Protein AF-A0A0R2D510-F1 (afdb_monomer)

Radius of gyration: 20.94 Å; Cα contacts (8 Å, |Δi|>4): 322; chains: 1; bounding box: 57×42×61 Å

Sequence (254 aa):
MRHDFAKKYNVKDFQFSQNYNSFYDRLEKANKFYETVIETAVLPFSDRHVAELFSMPDGDGGQWANAAALIDKYGVVPRSIMPETYNSEKTDEISEILTLKLRKDGLALRNLTNNGISKAEVNKVKKEYLNQVYRMLVYVFGEPPVNFDFEYRDDKKKYHFDRNLTPKSFYEKYIPRQWEDYVCLTNAPDHELEQVYGLESQDYIFNGQKIKFVNTDIQVLKDAAIAQMKNGETVWFGNDVSKDENRQQGELAL

Nearest PDB structures (foldseek):
  4k7c-assembly1_A  TM=9.888E-01  e=3.009E-25  Lacticaseibacillus rhamnosus HN001
  1cb5-assembly1_A  TM=9.676E-01  e=1.846E-19  Homo sapiens
  7xf9-assembly1_A  TM=9.714E-01  e=3.575E-19  Homo sapiens
  7v5l-assembly1_A  TM=9.514E-01  e=7.729E-19  Homo sapiens
  7v5s-assembly1_A  TM=9.522E-01  e=9.634E-19  Homo sapiens

Organism: NCBI:txid1423725

pLDDT: mean 96.44, std 3.09, range [68.38, 98.88]

InterPro domains:
  IPR004134 Peptidase C1B, bleomycin hydrolase [PF03051] (1-251)
  IPR004134 Peptidase C1B, bleomycin hydrolase [PTHR10363] (1-251)
  IPR038765 Papain-like cysteine peptidase superfamily [SSF54001] (1-249)

Structure (mmCIF, N/CA/C/O backbone):
data_AF-A0A0R2D510-F1
#
_entry.id   AF-A0A0R2D510-F1
#
loop_
_atom_site.group_PDB
_atom_site.id
_atom_site.type_symbol
_atom_site.label_atom_id
_atom_site.label_alt_id
_atom_site.label_comp_id
_atom_site.label_asym_id
_atom_site.label_entity_id
_atom_site.label_seq_id
_atom_site.pdbx_PDB_ins_code
_atom_site.Cartn_x
_atom_site.Cartn_y
_atom_site.Cartn_z
_atom_site.occupancy
_atom_site.B_iso_or_equiv
_atom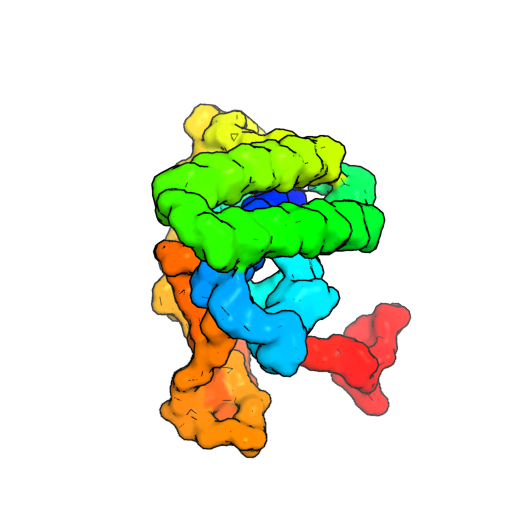_site.auth_seq_id
_atom_site.auth_comp_id
_atom_site.auth_asym_id
_atom_site.auth_atom_id
_atom_site.pdbx_PDB_model_num
ATOM 1 N N . MET A 1 1 ? -9.003 -3.244 13.388 1.00 93.56 1 MET A N 1
ATOM 2 C CA . MET A 1 1 ? -7.834 -2.504 13.926 1.00 93.56 1 MET A CA 1
ATOM 3 C C . MET A 1 1 ? -8.212 -1.316 14.810 1.00 93.56 1 MET A C 1
ATOM 5 O O . MET A 1 1 ? -8.156 -1.467 16.019 1.00 93.56 1 MET A O 1
ATOM 9 N N . ARG A 1 2 ? -8.584 -0.129 14.287 1.00 95.50 2 ARG A N 1
ATOM 10 C CA . ARG A 1 2 ? -8.758 1.071 15.155 1.00 95.50 2 ARG A CA 1
ATOM 11 C C . ARG A 1 2 ? -9.877 0.920 16.184 1.00 95.50 2 ARG A C 1
ATOM 13 O O . ARG A 1 2 ? -9.750 1.384 17.308 1.00 95.50 2 ARG A O 1
ATOM 20 N N . HIS A 1 3 ? -10.938 0.208 15.809 1.00 94.06 3 HIS A N 1
ATOM 21 C CA . HIS A 1 3 ? -12.026 -0.146 16.714 1.00 94.06 3 HIS A CA 1
ATOM 22 C C . HIS A 1 3 ? -11.556 -1.078 17.838 1.00 94.06 3 HIS A C 1
ATOM 24 O O . HIS A 1 3 ? -11.987 -0.914 18.974 1.00 94.06 3 HIS A O 1
ATOM 30 N N . ASP A 1 4 ? -10.634 -1.998 17.548 1.00 92.69 4 ASP A N 1
ATOM 31 C CA . ASP A 1 4 ? -10.060 -2.914 18.542 1.00 92.69 4 ASP A CA 1
ATOM 32 C C . ASP A 1 4 ? -9.195 -2.139 19.537 1.00 92.69 4 ASP A C 1
ATOM 34 O O . ASP A 1 4 ? -9.326 -2.332 20.744 1.00 92.69 4 ASP A O 1
ATOM 38 N N . PHE A 1 5 ? -8.379 -1.199 19.038 1.00 95.69 5 PHE A N 1
ATOM 39 C CA . PHE A 1 5 ? -7.618 -0.278 19.881 1.00 95.69 5 PHE A CA 1
ATOM 40 C C . PHE A 1 5 ? -8.553 0.512 20.802 1.00 95.69 5 PHE A C 1
ATOM 42 O O . PHE A 1 5 ? -8.385 0.501 22.021 1.00 95.69 5 PHE A O 1
ATOM 49 N N . ALA A 1 6 ? -9.570 1.156 20.222 1.00 95.00 6 ALA A N 1
ATOM 50 C CA . ALA A 1 6 ? -10.517 1.983 20.957 1.00 95.00 6 ALA A CA 1
ATOM 51 C C . ALA A 1 6 ? -11.238 1.189 22.056 1.00 95.00 6 ALA A C 1
ATOM 53 O O . ALA A 1 6 ? -11.308 1.651 23.193 1.00 95.00 6 ALA A O 1
ATOM 54 N N . LYS A 1 7 ? -11.706 -0.031 21.749 1.00 93.44 7 LYS A N 1
ATOM 55 C CA . LYS A 1 7 ? -12.354 -0.928 22.718 1.00 93.44 7 LYS A CA 1
ATOM 56 C C . LYS A 1 7 ? -11.390 -1.384 23.820 1.00 93.44 7 LYS A C 1
ATOM 58 O O . LYS A 1 7 ? -11.737 -1.320 24.994 1.00 93.44 7 LYS A O 1
ATOM 63 N N . LYS A 1 8 ? -10.187 -1.843 23.457 1.00 95.06 8 LYS A N 1
ATOM 64 C CA . LYS A 1 8 ? -9.217 -2.440 24.393 1.00 95.06 8 LYS A CA 1
ATOM 65 C C . LYS A 1 8 ? -8.596 -1.412 25.336 1.00 95.06 8 LYS A C 1
ATOM 67 O O . LYS A 1 8 ? -8.423 -1.698 26.518 1.00 95.06 8 LYS A O 1
ATOM 72 N N . TYR A 1 9 ? -8.265 -0.231 24.820 1.00 96.38 9 TYR A N 1
ATOM 73 C CA . TYR A 1 9 ? -7.573 0.820 25.570 1.00 96.38 9 TYR A CA 1
ATOM 74 C C . TYR A 1 9 ? -8.502 1.946 26.030 1.00 96.38 9 TYR A C 1
ATOM 76 O O . TYR A 1 9 ? -8.044 2.864 26.706 1.00 96.38 9 TYR A O 1
ATOM 84 N N . ASN A 1 10 ? -9.803 1.852 25.723 1.00 97.00 10 ASN A N 1
ATOM 85 C CA . ASN A 1 10 ? -10.821 2.829 26.103 1.00 97.00 10 ASN A CA 1
ATOM 86 C C . ASN A 1 10 ? -10.439 4.240 25.623 1.00 97.00 10 ASN A C 1
ATOM 88 O O . ASN A 1 10 ? -10.349 5.174 26.415 1.00 97.00 10 ASN A O 1
ATOM 92 N N . VAL A 1 11 ? -10.124 4.347 24.329 1.00 96.69 11 VAL A N 1
ATOM 93 C CA . VAL A 1 11 ? -9.728 5.595 23.663 1.00 96.69 11 VAL A CA 1
ATOM 94 C C . VAL A 1 11 ? -10.665 5.827 22.492 1.00 96.69 11 VAL A C 1
ATOM 96 O O . VAL A 1 11 ? -10.500 5.224 21.425 1.00 96.69 11 VAL A O 1
ATOM 99 N N . LYS A 1 12 ? -11.657 6.696 22.678 1.00 93.25 12 LYS A N 1
ATOM 100 C CA . LYS A 1 12 ? -12.543 7.080 21.580 1.00 93.25 12 LYS A CA 1
ATOM 101 C C . LYS A 1 12 ? -11.765 7.767 20.457 1.00 93.25 12 LYS A C 1
ATOM 103 O O . LYS A 1 12 ? -10.756 8.429 20.687 1.00 93.25 12 LYS A O 1
ATOM 108 N N . ASP A 1 13 ? -12.253 7.594 19.233 1.00 92.56 13 ASP A N 1
ATOM 109 C CA . ASP A 1 13 ? -11.771 8.292 18.035 1.00 92.56 13 ASP A CA 1
ATOM 110 C C . ASP A 1 13 ? -10.276 8.112 17.707 1.00 92.56 13 ASP A C 1
ATOM 112 O O . ASP A 1 13 ? -9.718 8.865 16.911 1.00 92.56 13 ASP A O 1
ATOM 116 N N . PHE A 1 14 ? -9.626 7.075 18.253 1.00 97.12 14 PHE A N 1
ATOM 117 C CA . PHE A 1 14 ? -8.255 6.730 17.883 1.00 97.12 14 PHE A CA 1
ATOM 118 C C . PHE A 1 14 ? -8.134 6.442 16.375 1.00 97.12 14 PHE A C 1
ATOM 120 O O . PHE A 1 14 ? -8.970 5.751 15.776 1.00 97.12 14 PHE A O 1
ATOM 127 N N . GLN A 1 15 ? -7.043 6.923 15.774 1.00 97.94 15 GLN A N 1
ATOM 128 C CA . GLN A 1 15 ? -6.697 6.675 14.378 1.00 97.94 15 GLN A CA 1
ATOM 129 C C . GLN A 1 15 ? -5.240 6.230 14.234 1.00 97.94 15 GLN A C 1
ATOM 131 O O . GLN A 1 15 ? -4.334 6.799 14.846 1.00 97.94 15 GLN A O 1
ATOM 136 N N . PHE A 1 16 ? -5.023 5.246 13.362 1.00 98.25 16 PHE A N 1
ATOM 137 C CA . PHE A 1 16 ? -3.704 4.975 12.792 1.00 98.25 16 PHE A CA 1
ATOM 138 C C . PHE A 1 16 ? -3.407 5.986 11.684 1.00 98.25 16 PHE A C 1
ATOM 140 O O . PHE A 1 16 ? -4.335 6.549 11.105 1.00 98.25 16 PHE A O 1
ATOM 147 N N . SER A 1 17 ? -2.129 6.205 11.398 1.00 98.69 17 SER A N 1
ATOM 148 C CA . SER A 1 17 ? -1.696 7.011 10.260 1.00 98.69 17 SER A CA 1
ATOM 149 C C . SER A 1 17 ? -1.962 6.260 8.957 1.00 98.69 17 SER A C 1
ATOM 151 O O . SER A 1 17 ? -1.363 5.212 8.711 1.00 98.69 17 SER A O 1
ATOM 153 N N . GLN A 1 18 ? -2.863 6.787 8.128 1.00 98.31 18 GLN A N 1
ATOM 154 C CA . GLN A 1 18 ? -3.048 6.308 6.759 1.00 98.31 18 GLN A CA 1
ATOM 155 C C . GLN A 1 18 ? -1.856 6.735 5.898 1.00 98.31 18 GLN A C 1
ATOM 157 O O . GLN A 1 18 ? -1.298 5.900 5.192 1.00 98.31 18 GLN A O 1
ATOM 162 N N . ASN A 1 19 ? -1.400 7.982 6.066 1.00 98.62 19 ASN A N 1
ATOM 163 C CA . ASN A 1 19 ? -0.196 8.528 5.443 1.00 98.62 19 ASN A CA 1
ATOM 164 C C . ASN A 1 19 ? 1.045 7.607 5.565 1.00 98.62 19 ASN A C 1
ATOM 166 O O . ASN A 1 19 ? 1.738 7.367 4.578 1.00 98.62 19 ASN A O 1
ATOM 170 N N . TYR A 1 20 ? 1.289 7.013 6.741 1.00 98.75 20 TYR A N 1
ATOM 171 C CA . TYR A 1 20 ? 2.391 6.062 6.954 1.00 98.75 20 TYR A CA 1
ATOM 172 C C . TYR A 1 20 ? 2.328 4.859 6.005 1.00 98.75 20 TYR A C 1
ATOM 174 O O . TYR A 1 20 ? 3.326 4.508 5.375 1.00 98.75 20 TYR A O 1
ATOM 182 N N . ASN A 1 21 ? 1.151 4.245 5.867 1.00 97.50 21 ASN A N 1
ATOM 183 C CA . ASN A 1 21 ? 0.978 3.112 4.962 1.00 97.50 21 ASN A CA 1
ATOM 184 C C . ASN A 1 21 ? 1.028 3.562 3.498 1.00 97.50 21 ASN A C 1
ATOM 186 O O . ASN A 1 21 ? 1.671 2.885 2.701 1.00 97.50 21 ASN A O 1
ATOM 190 N N . SER A 1 22 ? 0.434 4.711 3.156 1.00 98.00 22 SER A N 1
ATOM 191 C CA . SER A 1 22 ? 0.489 5.281 1.803 1.00 98.00 22 SER A CA 1
ATOM 192 C C . SER A 1 22 ? 1.926 5.543 1.340 1.00 98.00 22 SER A C 1
ATOM 194 O O . SER A 1 22 ? 2.253 5.285 0.183 1.00 98.00 22 SER A O 1
ATOM 196 N N . PHE A 1 23 ? 2.819 5.982 2.236 1.00 98.69 23 PHE A N 1
ATOM 19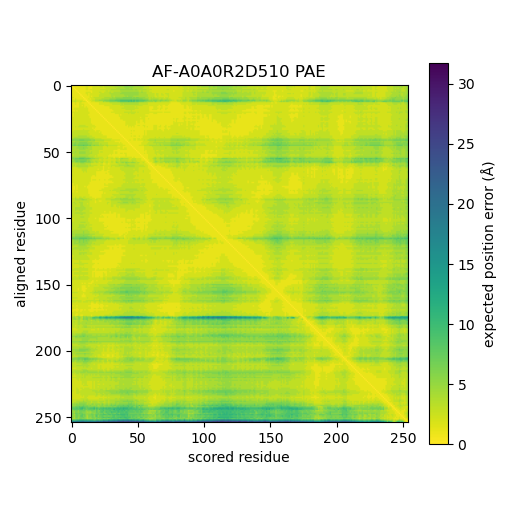7 C CA . PHE A 1 23 ? 4.241 6.144 1.923 1.00 98.69 23 PHE A CA 1
ATOM 198 C C . PHE A 1 23 ? 4.870 4.829 1.441 1.00 98.69 23 PHE A C 1
ATOM 200 O O . PHE A 1 23 ? 5.477 4.774 0.367 1.00 98.69 23 PHE A O 1
ATOM 207 N N . TYR A 1 24 ? 4.752 3.763 2.239 1.00 98.50 24 TYR A N 1
ATOM 208 C CA . TYR A 1 24 ? 5.395 2.485 1.922 1.00 98.50 24 TYR A CA 1
ATOM 209 C C . TYR A 1 24 ? 4.722 1.770 0.761 1.00 98.50 24 TYR A C 1
ATOM 211 O O . TYR A 1 24 ? 5.406 1.136 -0.038 1.00 98.50 24 TYR A O 1
ATOM 219 N N . ASP A 1 25 ? 3.409 1.922 0.635 1.00 98.38 25 ASP A N 1
ATOM 220 C CA . ASP A 1 25 ? 2.635 1.438 -0.495 1.00 98.38 25 ASP A CA 1
ATOM 221 C C . ASP A 1 25 ? 3.190 1.963 -1.829 1.00 98.38 25 ASP A C 1
ATOM 223 O O . ASP A 1 25 ? 3.570 1.182 -2.705 1.00 98.38 25 ASP A O 1
ATOM 227 N N . ARG A 1 26 ? 3.347 3.287 -1.943 1.00 97.88 26 ARG A N 1
ATOM 228 C CA . ARG A 1 26 ? 3.876 3.946 -3.146 1.00 97.88 26 ARG A CA 1
ATOM 229 C C . ARG A 1 26 ? 5.333 3.566 -3.418 1.00 97.88 26 ARG A C 1
ATOM 231 O O . ARG A 1 26 ? 5.723 3.375 -4.571 1.00 97.88 26 ARG A O 1
ATOM 238 N N . LEU A 1 27 ? 6.144 3.400 -2.370 1.00 98.50 27 LEU A N 1
ATOM 239 C CA . LEU A 1 27 ? 7.537 2.962 -2.506 1.00 98.50 27 LEU A CA 1
ATOM 240 C C . LEU A 1 27 ? 7.650 1.515 -3.019 1.00 98.50 27 LEU A C 1
ATOM 242 O O . LEU A 1 27 ? 8.475 1.230 -3.889 1.00 98.50 27 LEU A O 1
ATOM 246 N N . GLU A 1 28 ? 6.829 0.604 -2.497 1.00 98.44 28 GLU A N 1
ATOM 247 C CA . GLU A 1 28 ? 6.819 -0.804 -2.908 1.00 98.44 28 GLU A CA 1
ATOM 248 C C . GLU A 1 28 ? 6.285 -0.972 -4.330 1.00 98.44 28 GLU A C 1
ATOM 250 O O . GLU A 1 28 ? 6.871 -1.718 -5.117 1.00 98.44 28 GLU A O 1
ATOM 255 N N . LYS A 1 29 ? 5.242 -0.221 -4.706 1.00 98.25 29 LYS A N 1
ATOM 256 C CA . LYS A 1 29 ? 4.742 -0.163 -6.087 1.00 98.25 29 LYS A CA 1
ATOM 257 C C . LYS A 1 29 ? 5.813 0.315 -7.061 1.00 98.25 29 LYS A C 1
ATOM 259 O O . LYS A 1 29 ? 6.035 -0.337 -8.079 1.00 98.25 29 LYS A O 1
ATOM 264 N N . ALA A 1 30 ? 6.549 1.377 -6.724 1.00 98.56 30 ALA A N 1
ATOM 265 C CA . ALA A 1 30 ? 7.669 1.849 -7.538 1.00 98.56 30 ALA A CA 1
ATOM 266 C C . ALA A 1 30 ? 8.753 0.771 -7.723 1.00 98.56 30 ALA A C 1
ATOM 268 O O . ALA A 1 30 ? 9.257 0.568 -8.829 1.00 98.56 30 ALA A O 1
ATOM 269 N N . ASN A 1 31 ? 9.092 0.041 -6.655 1.00 98.38 31 ASN A N 1
ATOM 270 C CA . ASN A 1 31 ? 10.035 -1.072 -6.736 1.00 98.38 31 ASN A CA 1
ATOM 271 C C . ASN A 1 31 ? 9.504 -2.214 -7.612 1.00 98.38 31 ASN A C 1
ATOM 273 O O . ASN A 1 31 ? 10.215 -2.667 -8.508 1.00 98.38 31 ASN A O 1
ATOM 277 N N . LYS A 1 32 ? 8.250 -2.637 -7.417 1.00 97.69 32 LYS A N 1
ATOM 278 C CA . LYS A 1 32 ? 7.603 -3.656 -8.255 1.00 97.69 32 LYS A CA 1
ATOM 279 C C . LYS A 1 32 ? 7.574 -3.239 -9.722 1.00 97.69 32 LYS A C 1
ATOM 281 O O . LYS A 1 32 ? 7.880 -4.069 -10.578 1.00 97.69 32 LYS A O 1
ATOM 286 N N . PHE A 1 33 ? 7.267 -1.978 -10.016 1.00 98.56 33 PHE A N 1
ATOM 287 C CA . PHE A 1 33 ? 7.309 -1.443 -11.372 1.00 98.56 33 PHE A CA 1
ATOM 288 C C . PHE A 1 33 ? 8.707 -1.618 -11.979 1.00 98.56 33 PHE A C 1
ATOM 290 O O . PHE A 1 33 ? 8.831 -2.231 -13.036 1.00 98.56 33 PHE A O 1
ATOM 297 N N . TYR A 1 34 ? 9.773 -1.180 -11.300 1.00 98.75 34 TYR A N 1
ATOM 298 C CA . TYR A 1 34 ? 11.135 -1.324 -11.830 1.00 98.75 34 TYR A CA 1
ATOM 299 C C . TYR A 1 34 ? 11.576 -2.773 -12.024 1.00 98.75 34 TYR A C 1
ATOM 301 O O . TYR A 1 34 ? 12.195 -3.073 -13.044 1.00 98.75 34 TYR A O 1
ATOM 309 N N . GLU A 1 35 ? 11.268 -3.668 -11.083 1.00 98.19 35 GLU A N 1
ATOM 310 C CA . GLU A 1 35 ? 11.572 -5.097 -11.237 1.00 98.19 35 GLU A CA 1
ATOM 311 C C . GLU A 1 35 ? 10.859 -5.670 -12.467 1.00 98.19 35 GLU A C 1
ATOM 313 O O . GLU A 1 35 ? 11.506 -6.249 -13.337 1.00 98.19 35 GLU A O 1
ATOM 318 N N . THR A 1 36 ? 9.558 -5.400 -12.607 1.00 97.94 36 THR A N 1
ATOM 319 C CA . THR A 1 36 ? 8.750 -5.892 -13.736 1.00 97.94 36 THR A CA 1
ATOM 320 C C . THR A 1 36 ? 9.245 -5.309 -15.065 1.00 97.94 36 THR A C 1
ATOM 322 O O . THR A 1 36 ? 9.303 -6.001 -16.080 1.00 97.94 36 THR A O 1
ATOM 325 N N . VAL A 1 37 ? 9.676 -4.044 -15.079 1.00 98.44 37 VAL A N 1
ATOM 326 C CA . VAL A 1 37 ? 10.277 -3.403 -16.256 1.00 98.44 37 VAL A CA 1
ATOM 327 C C . VAL A 1 37 ? 11.567 -4.105 -16.693 1.00 98.44 37 VAL A C 1
ATOM 329 O O . VAL A 1 37 ? 11.784 -4.281 -17.894 1.00 98.44 37 VAL A O 1
ATOM 332 N N . ILE A 1 38 ? 12.427 -4.480 -15.743 1.00 98.56 38 ILE A N 1
ATOM 333 C CA . ILE A 1 38 ? 13.684 -5.190 -16.019 1.00 98.56 38 ILE A CA 1
ATOM 334 C C . ILE A 1 38 ? 13.388 -6.610 -16.517 1.00 98.56 38 ILE A C 1
ATOM 336 O O . ILE A 1 38 ? 13.968 -7.040 -17.512 1.00 98.56 38 ILE A O 1
ATOM 340 N N . GLU A 1 39 ? 12.462 -7.319 -15.868 1.00 97.56 39 GLU A N 1
ATOM 341 C CA . GLU A 1 39 ? 12.039 -8.677 -16.242 1.00 97.56 39 GLU A CA 1
ATOM 342 C C . GLU A 1 39 ? 11.457 -8.735 -17.661 1.00 97.56 39 GLU A C 1
ATOM 344 O O . GLU A 1 39 ? 11.717 -9.672 -18.414 1.00 97.56 39 GLU A O 1
ATOM 349 N N . THR A 1 40 ? 10.721 -7.697 -18.056 1.00 98.06 40 THR A N 1
ATOM 350 C CA . THR A 1 40 ? 10.029 -7.615 -19.351 1.00 98.06 40 THR A CA 1
ATOM 351 C C . THR A 1 40 ? 10.792 -6.797 -20.396 1.00 98.06 40 THR A C 1
ATOM 353 O O . THR A 1 40 ? 10.243 -6.473 -21.453 1.00 98.06 40 THR A O 1
ATOM 356 N N . ALA A 1 41 ? 12.057 -6.439 -20.142 1.00 97.88 41 ALA A N 1
ATOM 357 C CA . ALA A 1 41 ? 12.834 -5.542 -21.005 1.00 97.88 41 ALA A CA 1
ATOM 358 C C . ALA A 1 41 ? 12.938 -6.022 -22.464 1.00 97.88 41 ALA A C 1
ATOM 360 O O . ALA A 1 41 ? 12.928 -5.199 -23.384 1.00 97.88 41 ALA A O 1
ATOM 361 N N . VAL A 1 42 ? 12.971 -7.344 -22.659 1.00 96.38 42 VAL A N 1
ATOM 362 C CA . VAL A 1 42 ? 13.074 -8.009 -23.968 1.00 96.38 42 VAL A CA 1
ATOM 363 C C . VAL A 1 42 ? 11.772 -7.996 -24.777 1.00 96.38 42 VAL A C 1
ATOM 365 O O . VAL A 1 42 ? 11.806 -8.196 -25.989 1.00 96.38 42 VAL A O 1
ATOM 368 N N . LEU A 1 43 ? 10.623 -7.768 -24.133 1.00 98.25 43 LEU A N 1
ATOM 369 C CA . LEU A 1 43 ? 9.322 -7.698 -24.802 1.00 98.25 43 LEU A CA 1
ATOM 370 C C . LEU A 1 43 ? 9.127 -6.316 -25.444 1.00 98.25 43 LEU A C 1
ATOM 372 O O . LEU A 1 43 ? 9.602 -5.328 -24.887 1.00 98.25 43 LEU A O 1
ATOM 376 N N . PRO A 1 44 ? 8.432 -6.182 -26.586 1.00 97.44 44 PRO A N 1
ATOM 377 C CA . PRO A 1 44 ? 8.137 -4.874 -27.177 1.00 97.44 44 PRO A CA 1
ATOM 378 C C . PRO A 1 44 ? 7.135 -4.075 -26.324 1.00 97.44 44 PRO A C 1
ATOM 380 O O . PRO A 1 44 ? 6.348 -4.647 -25.584 1.00 97.44 44 PRO A O 1
ATOM 383 N N . PHE A 1 45 ? 7.086 -2.746 -26.479 1.00 96.75 45 PHE A N 1
ATOM 384 C CA . PHE A 1 45 ? 6.069 -1.912 -25.804 1.00 96.75 45 PHE A CA 1
ATOM 385 C C . PHE A 1 45 ? 4.628 -2.209 -26.242 1.00 96.75 45 PHE A C 1
ATOM 387 O O . PHE A 1 45 ? 3.697 -1.879 -25.519 1.00 96.75 45 PHE A O 1
ATOM 394 N N . SER A 1 46 ? 4.440 -2.815 -27.418 1.00 97.06 46 SER A N 1
ATOM 395 C CA . SER A 1 46 ? 3.134 -3.280 -27.896 1.00 97.06 46 SER A CA 1
ATOM 396 C C . SER A 1 46 ? 2.676 -4.577 -27.227 1.00 97.06 46 SER A C 1
ATOM 398 O O . SER A 1 46 ? 1.546 -5.005 -27.456 1.00 97.06 46 SER A O 1
ATOM 400 N N . ASP A 1 47 ? 3.545 -5.236 -26.455 1.00 98.31 47 ASP A N 1
ATOM 401 C CA . ASP A 1 47 ? 3.133 -6.343 -25.604 1.00 98.31 47 ASP A CA 1
ATOM 402 C C . ASP A 1 47 ? 2.110 -5.842 -24.580 1.00 98.31 47 ASP A C 1
ATOM 404 O O . ASP A 1 47 ? 2.295 -4.793 -23.964 1.00 98.31 47 ASP A O 1
ATOM 408 N N . ARG A 1 48 ? 1.017 -6.588 -24.399 1.00 96.81 48 ARG A N 1
ATOM 409 C CA . ARG A 1 48 ? -0.106 -6.153 -23.561 1.00 96.81 48 ARG A CA 1
ATOM 410 C C . ARG A 1 48 ? 0.308 -5.935 -22.106 1.00 96.81 48 ARG A C 1
ATOM 412 O O . ARG A 1 48 ? -0.181 -4.998 -21.482 1.00 96.81 48 ARG A O 1
ATOM 419 N N . HIS A 1 49 ? 1.186 -6.780 -21.570 1.00 95.25 49 HIS A N 1
ATOM 420 C CA . HIS A 1 49 ? 1.634 -6.662 -20.188 1.00 95.25 49 HIS A CA 1
ATOM 421 C C . HIS A 1 49 ? 2.545 -5.442 -20.010 1.00 95.25 49 HIS A C 1
ATOM 423 O O . HIS A 1 49 ? 2.364 -4.679 -19.064 1.00 95.25 49 HIS A O 1
ATOM 429 N N . VAL A 1 50 ? 3.459 -5.201 -20.957 1.00 97.56 50 VAL A N 1
ATOM 430 C CA . VAL A 1 50 ? 4.309 -3.998 -20.948 1.00 97.56 50 VAL A CA 1
ATOM 431 C C . VAL A 1 50 ? 3.475 -2.726 -21.123 1.00 97.56 50 VAL A C 1
ATOM 433 O O . VAL A 1 50 ? 3.693 -1.750 -20.408 1.00 97.56 50 VAL A O 1
ATOM 436 N N . ALA A 1 51 ? 2.510 -2.727 -22.044 1.00 97.31 51 ALA A N 1
ATOM 437 C CA . ALA A 1 51 ? 1.623 -1.591 -22.269 1.00 97.31 51 ALA A CA 1
ATOM 438 C C . ALA A 1 51 ? 0.836 -1.230 -21.000 1.00 97.31 51 ALA A C 1
ATOM 440 O O . ALA A 1 51 ? 0.787 -0.058 -20.632 1.00 97.31 51 ALA A O 1
ATOM 441 N N . GLU A 1 52 ? 0.290 -2.232 -20.305 1.00 95.25 52 GLU A N 1
ATOM 442 C CA . GLU A 1 52 ? -0.445 -2.027 -19.055 1.00 95.25 52 GLU A CA 1
ATOM 443 C C . GLU A 1 52 ? 0.463 -1.561 -17.912 1.00 95.25 52 GLU A C 1
ATOM 445 O O . GLU A 1 52 ? 0.145 -0.609 -17.206 1.00 95.25 52 GLU A O 1
ATOM 450 N N . LEU A 1 53 ? 1.652 -2.151 -17.775 1.00 96.25 53 LEU A N 1
ATOM 451 C CA . LEU A 1 53 ? 2.632 -1.732 -16.774 1.00 96.25 53 LEU A CA 1
ATOM 452 C C . LEU A 1 53 ? 2.971 -0.234 -16.887 1.00 96.25 53 LEU A C 1
ATOM 454 O O . LEU A 1 53 ? 3.109 0.455 -15.879 1.00 96.25 53 LEU A O 1
ATOM 458 N N . PHE A 1 54 ? 3.102 0.282 -18.114 1.00 97.56 54 PHE A N 1
ATOM 459 C CA . PHE A 1 54 ? 3.387 1.697 -18.363 1.00 97.56 54 PHE A CA 1
ATOM 460 C C . PHE A 1 54 ? 2.130 2.584 -18.394 1.00 97.56 54 PHE A C 1
ATOM 462 O O . PHE A 1 54 ? 2.275 3.812 -18.315 1.00 97.56 54 PHE A O 1
ATOM 469 N N . SER A 1 55 ? 0.918 2.023 -18.493 1.00 95.62 55 SER A N 1
ATOM 470 C CA . SER A 1 55 ? -0.337 2.790 -18.510 1.00 95.62 55 SER A CA 1
ATOM 471 C C . SER A 1 55 ? -0.628 3.398 -17.136 1.00 95.62 55 SER A C 1
ATOM 473 O O . SER A 1 55 ? -0.941 4.588 -17.058 1.00 95.62 55 SER A O 1
ATOM 475 N N . MET A 1 56 ? -0.394 2.638 -16.064 1.00 89.94 56 MET A N 1
ATOM 476 C CA . MET A 1 56 ? -0.648 3.048 -14.681 1.00 89.94 56 MET A CA 1
ATOM 477 C C . MET A 1 56 ? 0.453 2.520 -13.738 1.00 89.94 56 MET A C 1
ATOM 479 O O . MET A 1 56 ? 0.230 1.580 -12.978 1.00 89.94 56 MET A O 1
ATOM 483 N N . PRO A 1 57 ? 1.668 3.101 -13.781 1.00 92.69 57 PRO A N 1
ATOM 484 C CA . PRO A 1 57 ? 2.796 2.638 -12.966 1.00 92.69 57 PRO A CA 1
ATOM 485 C C . PRO A 1 57 ? 2.641 2.967 -11.470 1.00 92.69 57 PRO A C 1
ATOM 487 O O . PRO A 1 57 ? 3.413 2.477 -10.648 1.00 92.69 57 PRO A O 1
ATOM 490 N N . ASP A 1 58 ? 1.675 3.821 -11.127 1.00 93.00 58 ASP A N 1
ATOM 491 C CA . ASP A 1 58 ? 1.423 4.341 -9.791 1.00 93.00 58 ASP A CA 1
ATOM 492 C C . ASP A 1 58 ? -0.087 4.578 -9.574 1.00 93.00 58 ASP A C 1
ATOM 494 O O . ASP A 1 58 ? -0.826 4.805 -10.533 1.00 93.00 58 ASP A O 1
ATOM 498 N N . GLY A 1 59 ? -0.544 4.520 -8.319 1.00 92.19 59 GLY A N 1
ATOM 499 C CA . GLY A 1 59 ? -1.936 4.766 -7.922 1.00 92.19 59 GLY A CA 1
ATOM 500 C C . GLY A 1 59 ? -2.183 4.522 -6.428 1.00 92.19 59 GLY A C 1
ATOM 501 O O . GLY A 1 59 ? -1.430 3.785 -5.793 1.00 92.19 59 GLY A O 1
ATOM 502 N N . ASP A 1 60 ? -3.244 5.112 -5.862 1.00 94.81 60 ASP A N 1
ATOM 503 C CA . ASP A 1 60 ? -3.600 4.989 -4.430 1.00 94.81 60 ASP A CA 1
ATOM 504 C C . ASP A 1 60 ? -4.204 3.635 -4.050 1.00 94.81 60 ASP A C 1
ATOM 506 O O . ASP A 1 60 ? -4.052 3.168 -2.924 1.00 94.81 60 ASP A O 1
ATOM 510 N N . GLY A 1 61 ? -4.927 3.011 -4.981 1.00 94.75 61 GLY A N 1
ATOM 511 C CA . GLY A 1 61 ? -5.724 1.821 -4.699 1.00 94.75 61 GLY A CA 1
ATOM 512 C C . GLY A 1 61 ? -4.888 0.596 -4.321 1.00 94.75 61 GLY A C 1
ATOM 513 O O . GLY A 1 61 ? -3.719 0.472 -4.684 1.00 94.75 61 GLY A O 1
ATOM 514 N N . GLY A 1 62 ? -5.514 -0.350 -3.632 1.00 95.56 62 GLY A N 1
ATOM 515 C CA . GLY A 1 62 ? -4.909 -1.626 -3.264 1.00 95.56 62 GLY A CA 1
ATOM 516 C C . GLY A 1 62 ? -5.961 -2.611 -2.767 1.00 95.56 62 GLY A C 1
ATOM 517 O O . GLY A 1 62 ? -7.147 -2.286 -2.694 1.00 95.56 62 GLY A O 1
ATOM 518 N N . GLN A 1 63 ? -5.520 -3.817 -2.423 1.00 96.94 63 GLN A N 1
ATOM 519 C CA . GLN A 1 63 ? -6.357 -4.894 -1.897 1.00 96.94 63 GLN A CA 1
ATOM 520 C C . GLN A 1 63 ? -6.087 -5.145 -0.412 1.00 96.94 63 GLN A C 1
ATOM 522 O O . GLN A 1 63 ? -5.070 -4.724 0.145 1.00 96.94 63 GLN A O 1
ATOM 527 N N . TRP A 1 64 ? -6.971 -5.913 0.229 1.00 97.12 64 TRP A N 1
ATOM 528 C CA . TRP A 1 64 ? -6.825 -6.283 1.638 1.00 97.12 64 TRP A CA 1
ATOM 529 C C . TRP A 1 64 ? -5.472 -6.940 1.958 1.00 97.12 64 TRP A C 1
ATOM 531 O O . TRP A 1 64 ? -4.800 -6.545 2.911 1.00 97.12 64 TRP A O 1
ATOM 541 N N . ALA A 1 65 ? -5.028 -7.881 1.118 1.00 96.62 65 ALA A N 1
ATOM 542 C CA . ALA A 1 65 ? -3.741 -8.555 1.292 1.00 96.62 65 ALA A CA 1
ATOM 543 C C . ALA A 1 65 ? -2.546 -7.591 1.189 1.00 96.62 65 ALA A C 1
ATOM 545 O O . ALA A 1 65 ? -1.546 -7.793 1.875 1.00 96.62 65 ALA A O 1
ATOM 546 N N . ASN A 1 66 ? -2.651 -6.516 0.396 1.00 97.19 66 ASN A N 1
ATOM 547 C CA . ASN A 1 66 ? -1.593 -5.513 0.327 1.00 97.19 66 ASN A CA 1
ATOM 548 C C . ASN A 1 66 ? -1.465 -4.745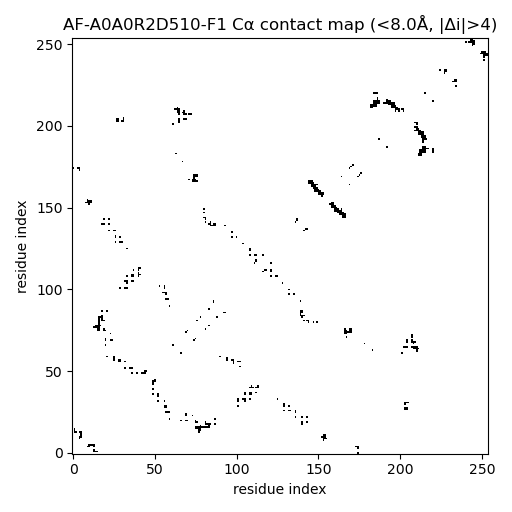 1.645 1.00 97.19 66 ASN A C 1
ATOM 550 O O . ASN A 1 66 ? -0.356 -4.567 2.142 1.00 97.19 66 ASN A O 1
ATOM 554 N N . ALA A 1 67 ? -2.592 -4.340 2.240 1.00 96.56 67 ALA A N 1
ATOM 555 C CA . ALA A 1 67 ? -2.594 -3.678 3.541 1.00 96.56 67 ALA A CA 1
ATOM 556 C C . ALA A 1 67 ? -2.014 -4.590 4.634 1.00 96.56 67 ALA A C 1
ATOM 558 O O . ALA A 1 67 ? -1.156 -4.152 5.398 1.00 96.56 67 ALA A O 1
ATOM 559 N N . ALA A 1 68 ? -2.422 -5.862 4.671 1.00 96.31 68 ALA A N 1
ATOM 560 C CA . ALA A 1 68 ? -1.869 -6.852 5.595 1.00 96.31 68 ALA A CA 1
ATOM 561 C C . ALA A 1 68 ? -0.347 -7.015 5.424 1.00 96.31 68 ALA A C 1
ATOM 563 O O . ALA A 1 68 ? 0.401 -6.914 6.395 1.00 96.31 68 ALA A O 1
ATOM 564 N N . ALA A 1 69 ? 0.124 -7.167 4.182 1.00 96.75 69 ALA A N 1
ATOM 565 C CA . ALA A 1 69 ? 1.544 -7.298 3.863 1.00 96.75 69 ALA A CA 1
ATOM 566 C C . ALA A 1 69 ? 2.370 -6.054 4.239 1.00 96.75 69 ALA A C 1
ATOM 568 O O . ALA A 1 69 ? 3.493 -6.185 4.728 1.00 96.75 69 ALA A O 1
ATOM 569 N N . LEU A 1 70 ? 1.830 -4.847 4.036 1.00 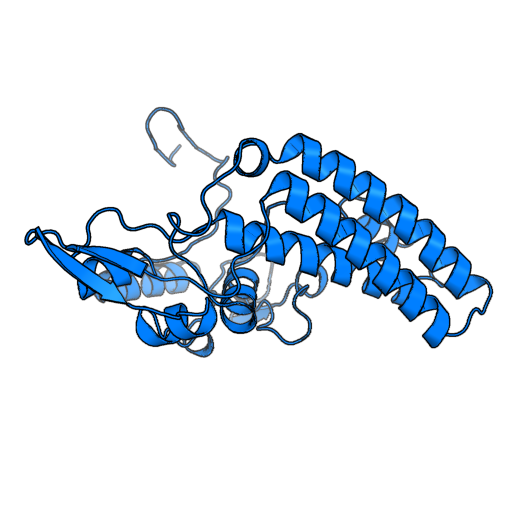97.44 70 LEU A N 1
ATOM 570 C CA . LEU A 1 70 ? 2.478 -3.604 4.459 1.00 97.44 70 LEU A CA 1
ATOM 571 C C . LEU A 1 70 ? 2.588 -3.525 5.982 1.00 97.44 70 LEU A C 1
ATOM 573 O O . LEU A 1 70 ? 3.653 -3.188 6.494 1.00 97.44 70 LEU A O 1
ATOM 577 N N . ILE A 1 71 ? 1.522 -3.870 6.705 1.00 96.62 71 ILE A N 1
ATOM 578 C CA . ILE A 1 71 ? 1.517 -3.832 8.170 1.00 96.62 71 ILE A CA 1
ATOM 579 C C . ILE A 1 71 ? 2.481 -4.869 8.749 1.00 96.62 71 ILE A C 1
ATOM 581 O O . ILE A 1 71 ? 3.212 -4.559 9.683 1.00 96.62 71 ILE A O 1
ATOM 585 N N . ASP A 1 72 ? 2.544 -6.073 8.189 1.00 95.31 72 ASP A N 1
ATOM 586 C CA . ASP A 1 72 ? 3.516 -7.081 8.624 1.00 95.31 72 ASP A CA 1
ATOM 587 C C . ASP A 1 72 ? 4.970 -6.623 8.371 1.00 95.31 72 ASP A C 1
ATOM 589 O O . ASP A 1 72 ? 5.863 -6.696 9.232 1.00 95.31 72 ASP A O 1
ATOM 593 N N . LYS A 1 73 ? 5.217 -6.039 7.191 1.00 97.00 73 LYS A N 1
ATOM 594 C CA . LYS A 1 73 ? 6.557 -5.593 6.803 1.00 97.00 73 LYS A CA 1
ATOM 595 C C . LYS A 1 73 ? 7.021 -4.339 7.542 1.00 97.00 73 LYS A C 1
ATOM 597 O O . LYS A 1 73 ? 8.197 -4.285 7.912 1.00 97.00 73 LYS A O 1
ATOM 602 N N . TYR A 1 74 ? 6.146 -3.364 7.764 1.00 97.81 74 TYR A N 1
ATOM 603 C CA . TYR A 1 74 ? 6.503 -2.029 8.257 1.00 97.81 74 TYR A CA 1
ATOM 604 C C . TYR A 1 74 ? 5.897 -1.684 9.619 1.00 97.81 74 TYR A C 1
ATOM 606 O O . TYR A 1 74 ? 6.424 -0.817 10.301 1.00 97.81 74 TYR A O 1
ATOM 614 N N . GLY A 1 75 ? 4.868 -2.392 10.077 1.00 97.50 75 GLY A N 1
ATOM 615 C CA . GLY A 1 75 ? 4.103 -2.037 11.270 1.00 97.50 75 GLY A CA 1
ATOM 616 C C . GLY A 1 75 ? 3.081 -0.936 10.991 1.00 97.50 75 GLY A C 1
ATOM 617 O O . GLY A 1 75 ? 2.683 -0.701 9.853 1.00 97.50 75 GLY A O 1
ATOM 618 N N . VAL A 1 76 ? 2.640 -0.256 12.048 1.00 98.25 76 VAL A N 1
ATOM 619 C CA . VAL A 1 76 ? 1.749 0.912 11.961 1.00 98.25 76 VAL A CA 1
ATOM 620 C C . VAL A 1 76 ? 2.150 1.945 13.000 1.00 98.25 76 VAL A C 1
ATOM 622 O O . VAL A 1 76 ? 2.815 1.626 13.983 1.00 98.25 76 VAL A O 1
ATOM 625 N N . VAL A 1 77 ? 1.686 3.181 12.833 1.00 98.69 77 VAL A N 1
ATOM 626 C CA . VAL A 1 77 ? 1.849 4.240 13.837 1.00 98.69 77 VAL A CA 1
ATOM 627 C C . VAL A 1 77 ? 0.526 4.958 14.105 1.00 98.69 77 VAL A C 1
ATOM 629 O O . VAL A 1 77 ? -0.356 4.964 13.240 1.00 98.69 77 VAL A O 1
ATOM 632 N N . PRO A 1 78 ? 0.342 5.575 15.285 1.00 98.44 78 PRO A N 1
ATOM 633 C CA . PRO A 1 78 ? -0.761 6.504 15.510 1.00 98.44 78 PRO A CA 1
ATOM 634 C C . PRO A 1 78 ? -0.718 7.678 14.526 1.00 98.44 78 PRO A C 1
ATOM 636 O O . PRO A 1 78 ? 0.357 8.165 14.172 1.00 98.44 78 PRO A O 1
ATOM 639 N N . ARG A 1 79 ? -1.887 8.207 14.154 1.00 98.25 79 ARG A N 1
ATOM 640 C CA . ARG A 1 79 ? -1.995 9.400 13.294 1.00 98.25 79 ARG A CA 1
ATOM 641 C C . ARG A 1 79 ? -1.258 10.615 13.868 1.00 98.25 79 ARG A C 1
ATOM 643 O O . ARG A 1 79 ? -0.762 11.434 13.112 1.00 98.25 79 ARG A O 1
ATOM 650 N N . SER A 1 80 ? -1.148 10.729 15.191 1.00 97.50 80 SER A N 1
ATOM 651 C CA . SER A 1 80 ? -0.402 11.813 15.842 1.00 97.50 80 SER A CA 1
ATOM 652 C C . SER A 1 80 ? 1.115 11.739 15.636 1.00 97.50 80 SER A C 1
ATOM 654 O O . SER A 1 80 ? 1.785 12.747 15.824 1.00 97.50 80 SER A O 1
ATOM 656 N N . ILE A 1 81 ? 1.656 10.569 15.282 1.00 98.56 81 ILE A N 1
ATOM 657 C CA . ILE A 1 81 ? 3.093 10.368 15.050 1.00 98.56 81 ILE A CA 1
ATOM 658 C C . ILE A 1 81 ? 3.461 10.680 13.596 1.00 98.56 81 ILE A C 1
ATOM 660 O O . ILE A 1 81 ? 4.500 11.280 13.345 1.00 98.56 81 ILE A O 1
ATOM 664 N N . MET A 1 82 ? 2.599 10.315 12.644 1.00 98.56 82 MET A N 1
ATOM 665 C CA . MET A 1 82 ? 2.732 10.701 11.238 1.00 98.56 82 MET A CA 1
ATOM 666 C C . MET A 1 82 ? 1.380 11.231 10.741 1.00 98.56 82 MET A C 1
ATOM 668 O O . MET A 1 82 ? 0.550 10.445 10.277 1.00 98.56 82 MET A O 1
ATOM 672 N N . PRO A 1 83 ? 1.106 12.536 10.909 1.00 98.38 83 PRO A N 1
ATOM 673 C CA . PRO A 1 83 ? -0.151 13.137 10.477 1.00 98.38 83 PRO A CA 1
ATOM 674 C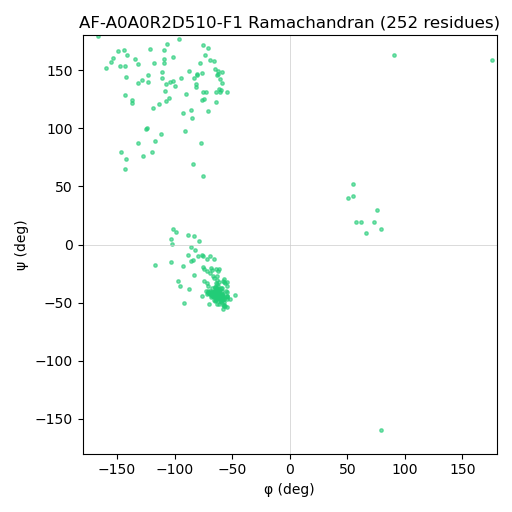 C . PRO A 1 83 ? -0.222 13.222 8.953 1.00 98.38 83 PRO A C 1
ATOM 676 O O . PRO A 1 83 ? 0.772 13.017 8.259 1.00 98.38 83 PRO A O 1
ATOM 679 N N . GLU A 1 84 ? -1.399 13.547 8.433 1.00 98.44 84 GLU A N 1
ATOM 680 C CA . GLU A 1 84 ? -1.551 13.883 7.018 1.00 98.44 84 GLU A CA 1
ATOM 681 C C . GLU A 1 84 ? -0.791 15.171 6.674 1.00 98.44 84 GLU A C 1
ATOM 683 O O . GLU A 1 84 ? -0.625 16.070 7.504 1.00 98.44 84 GLU A O 1
ATOM 688 N N . THR A 1 85 ? -0.357 15.260 5.424 1.00 98.12 85 THR A N 1
ATOM 689 C CA . THR A 1 85 ? 0.157 16.468 4.788 1.00 98.12 85 THR A CA 1
ATOM 690 C C . THR A 1 85 ? -0.881 17.000 3.801 1.00 98.12 85 THR A C 1
ATOM 692 O O . THR A 1 85 ? -1.869 16.339 3.489 1.00 98.12 85 THR A O 1
ATOM 695 N N . TYR A 1 86 ? -0.643 18.186 3.235 1.00 96.44 86 TYR A N 1
ATOM 696 C CA . TYR A 1 86 ? -1.502 18.697 2.162 1.00 96.44 86 TYR A CA 1
ATOM 697 C C . TYR A 1 86 ? -1.633 17.706 0.992 1.00 96.44 86 TYR A C 1
ATOM 699 O O . TYR A 1 86 ? -2.724 17.536 0.450 1.00 96.44 86 TYR A O 1
ATOM 707 N N . ASN A 1 87 ? -0.525 17.057 0.620 1.00 95.31 87 ASN A N 1
ATOM 708 C CA . ASN A 1 87 ? -0.472 16.168 -0.535 1.00 95.31 87 ASN A CA 1
ATOM 709 C C . ASN A 1 87 ? -0.964 14.752 -0.221 1.00 95.31 87 ASN A C 1
ATOM 711 O O . ASN A 1 87 ? -1.442 14.074 -1.122 1.00 95.31 87 ASN A O 1
ATOM 715 N N . SER A 1 88 ? -0.876 14.291 1.030 1.00 96.19 88 SER A N 1
ATOM 716 C CA . SER A 1 88 ? -1.460 12.995 1.395 1.00 96.19 88 SER A CA 1
ATOM 717 C C . SER A 1 88 ? -2.993 13.033 1.370 1.00 96.19 88 SER A C 1
ATOM 719 O O . SER A 1 88 ? -3.624 12.015 1.108 1.00 96.19 88 SER A O 1
ATOM 721 N N . GLU A 1 89 ? -3.591 14.219 1.531 1.00 96.50 89 GLU A N 1
ATOM 722 C CA . GLU A 1 89 ? -5.029 14.453 1.334 1.00 96.50 89 GLU A CA 1
ATOM 723 C C . GLU A 1 89 ? -5.406 14.817 -0.117 1.00 96.50 89 GLU A C 1
ATOM 725 O O . GLU A 1 89 ? -6.595 14.920 -0.425 1.00 96.50 89 GLU A O 1
ATOM 730 N N . LYS A 1 90 ? -4.424 15.059 -1.002 1.00 96.94 90 LYS A N 1
ATOM 731 C CA . LYS A 1 90 ? -4.608 15.459 -2.413 1.00 96.94 90 LYS A CA 1
ATOM 732 C C . LYS A 1 90 ? -3.499 14.871 -3.285 1.00 96.94 90 LYS A C 1
ATOM 734 O O . LYS A 1 90 ? -2.520 15.537 -3.620 1.00 96.94 90 LYS A O 1
ATOM 739 N N . THR A 1 91 ? -3.649 13.602 -3.630 1.00 96.75 91 THR A N 1
ATOM 740 C CA . THR A 1 91 ? -2.580 12.787 -4.216 1.00 96.75 91 THR A CA 1
ATOM 741 C C . THR A 1 91 ? -2.447 12.908 -5.737 1.00 96.75 91 THR A C 1
ATOM 743 O O . THR A 1 91 ? -1.533 12.303 -6.301 1.00 96.75 91 THR A O 1
ATOM 746 N N . ASP A 1 92 ? -3.299 13.683 -6.414 1.00 96.56 92 ASP A N 1
ATOM 747 C CA . ASP A 1 92 ? -3.306 13.796 -7.881 1.00 96.56 92 ASP A CA 1
ATOM 748 C C . ASP A 1 92 ? -1.952 14.272 -8.435 1.00 96.56 92 ASP A C 1
ATOM 750 O O . ASP A 1 92 ? -1.347 13.599 -9.271 1.00 96.56 92 ASP A O 1
ATOM 754 N N . GLU A 1 93 ? -1.424 15.384 -7.912 1.00 95.81 93 GLU A N 1
ATOM 755 C CA . GLU A 1 93 ? -0.170 15.978 -8.401 1.00 95.81 93 GLU A CA 1
ATOM 756 C C . GLU A 1 93 ? 1.035 15.056 -8.172 1.00 95.81 93 GLU A C 1
ATOM 758 O O . GLU A 1 93 ? 1.869 14.871 -9.061 1.00 95.81 93 GLU A O 1
ATOM 763 N N . ILE A 1 94 ? 1.134 14.427 -6.993 1.00 95.12 94 ILE A N 1
ATOM 764 C CA . ILE A 1 94 ? 2.216 13.467 -6.749 1.00 95.12 94 ILE A CA 1
ATOM 765 C C . ILE A 1 94 ? 2.057 12.223 -7.623 1.00 95.12 94 ILE A C 1
ATOM 767 O O . ILE A 1 94 ? 3.062 11.730 -8.128 1.00 95.12 94 ILE A O 1
ATOM 771 N N . SER A 1 95 ? 0.835 11.747 -7.865 1.00 96.69 95 SER A N 1
ATOM 772 C CA . SER A 1 95 ? 0.615 10.584 -8.731 1.00 96.69 95 SER A CA 1
ATOM 773 C C . SER A 1 95 ? 1.045 10.875 -10.171 1.00 96.69 95 SER A C 1
ATOM 775 O O . SER A 1 95 ? 1.686 10.036 -10.809 1.00 96.69 95 SER A O 1
ATOM 777 N N . GLU A 1 96 ? 0.789 12.085 -10.676 1.00 96.62 96 GLU A N 1
ATOM 778 C CA . GLU A 1 96 ? 1.264 12.530 -11.991 1.00 96.62 96 GLU A CA 1
ATOM 779 C C . GLU A 1 96 ? 2.800 12.584 -12.056 1.00 96.62 96 GLU A C 1
ATOM 781 O O . GLU A 1 96 ? 3.421 11.998 -12.952 1.00 96.62 96 GLU A O 1
ATOM 786 N N . ILE A 1 97 ? 3.435 13.247 -11.084 1.00 97.12 97 ILE A N 1
ATOM 787 C CA . ILE A 1 97 ? 4.892 13.436 -11.071 1.00 97.12 97 ILE A CA 1
ATOM 788 C C . ILE A 1 97 ? 5.616 12.099 -10.860 1.00 97.12 97 ILE A C 1
ATOM 790 O O . ILE A 1 97 ? 6.629 11.828 -11.517 1.00 97.12 97 ILE A O 1
ATOM 794 N N . LEU A 1 98 ? 5.111 11.244 -9.968 1.00 97.94 98 LEU A N 1
ATOM 795 C CA . LEU A 1 98 ? 5.669 9.918 -9.727 1.00 97.94 98 LEU A CA 1
ATOM 796 C C . LEU A 1 98 ? 5.496 9.035 -10.963 1.00 97.94 98 LEU A C 1
ATOM 798 O O . LEU A 1 98 ? 6.472 8.441 -11.410 1.00 97.94 98 LEU A O 1
ATOM 802 N N . THR A 1 99 ? 4.327 9.045 -11.606 1.00 98.38 99 THR A N 1
ATOM 803 C CA . THR A 1 99 ? 4.107 8.354 -12.886 1.00 98.38 99 THR A CA 1
ATOM 804 C C . THR A 1 99 ? 5.117 8.778 -13.953 1.00 98.38 99 THR A C 1
ATOM 806 O O . THR A 1 99 ? 5.723 7.926 -14.613 1.00 98.38 99 THR A O 1
ATOM 809 N N . LEU A 1 100 ? 5.350 10.085 -14.119 1.00 98.38 100 LEU A N 1
ATOM 810 C CA . LEU A 1 100 ? 6.347 10.600 -15.059 1.00 98.38 100 LEU A CA 1
ATOM 811 C C . LEU A 1 100 ? 7.756 10.090 -14.720 1.00 98.38 100 LEU A C 1
ATOM 813 O O . LEU A 1 100 ? 8.498 9.665 -15.614 1.00 98.38 100 LEU A O 1
ATOM 817 N N . LYS A 1 101 ? 8.119 10.105 -13.432 1.00 98.75 101 LYS A N 1
ATOM 818 C CA . LYS A 1 101 ? 9.410 9.606 -12.947 1.00 98.75 101 LYS A CA 1
ATOM 819 C C . LYS A 1 101 ? 9.589 8.120 -13.244 1.00 98.75 101 LYS A C 1
ATOM 821 O O . LYS A 1 101 ? 10.599 7.753 -13.843 1.00 98.75 101 LYS A O 1
ATOM 826 N N . LEU A 1 102 ? 8.607 7.297 -12.876 1.00 98.81 102 LEU A N 1
ATOM 827 C CA . LEU A 1 102 ? 8.629 5.850 -13.077 1.00 98.81 102 LEU A CA 1
ATOM 828 C C . LEU A 1 102 ? 8.776 5.516 -14.562 1.00 98.81 102 LEU A C 1
ATOM 830 O O . LEU A 1 102 ? 9.659 4.747 -14.930 1.00 98.81 102 LEU A O 1
ATOM 834 N N . ARG A 1 103 ? 8.000 6.159 -15.443 1.00 98.75 103 ARG A N 1
ATOM 835 C CA . ARG A 1 103 ? 8.112 5.950 -16.896 1.00 98.75 103 ARG A CA 1
ATOM 836 C C . ARG A 1 103 ? 9.505 6.293 -17.416 1.00 98.75 103 ARG A C 1
ATOM 838 O O . ARG A 1 103 ? 10.099 5.479 -18.119 1.00 98.75 103 ARG A O 1
ATOM 845 N N . LYS A 1 104 ? 10.046 7.463 -17.055 1.00 98.81 104 LYS A N 1
ATOM 846 C CA . LYS A 1 104 ? 11.394 7.890 -17.469 1.00 98.81 104 LYS A CA 1
ATOM 847 C C . LYS A 1 104 ? 12.459 6.878 -17.043 1.00 98.81 104 LYS A C 1
ATOM 849 O O . LYS A 1 104 ? 13.283 6.467 -17.860 1.00 98.81 104 LYS A O 1
ATOM 854 N N . ASP A 1 105 ? 12.429 6.479 -15.781 1.00 98.88 105 ASP A N 1
ATOM 855 C CA . ASP A 1 105 ? 13.362 5.506 -15.220 1.00 98.88 105 ASP A CA 1
ATOM 856 C C . ASP A 1 105 ? 13.192 4.131 -15.871 1.00 98.88 105 ASP A C 1
ATOM 858 O O . ASP A 1 105 ? 14.174 3.468 -16.198 1.00 98.88 105 ASP A O 1
ATOM 862 N N . GLY A 1 106 ? 11.949 3.725 -16.134 1.00 98.69 106 GLY A N 1
ATOM 863 C CA . GLY A 1 106 ? 11.627 2.466 -16.787 1.00 98.69 106 GLY A CA 1
ATOM 864 C C . GLY A 1 106 ? 12.179 2.384 -18.211 1.00 98.69 106 GLY A C 1
ATOM 865 O O . GLY A 1 106 ? 12.759 1.366 -18.588 1.00 98.69 106 GLY A O 1
ATOM 866 N N . LEU A 1 107 ? 12.093 3.469 -18.991 1.00 98.62 107 LEU A N 1
ATOM 867 C CA . LEU A 1 107 ? 12.738 3.550 -20.309 1.00 98.62 107 LEU A CA 1
ATOM 868 C C . LEU A 1 107 ? 14.259 3.353 -20.203 1.00 98.62 107 LEU A C 1
ATOM 870 O O . LEU A 1 107 ? 14.845 2.606 -20.991 1.00 98.62 107 LEU A O 1
ATOM 874 N N . ALA A 1 108 ? 14.897 3.987 -19.215 1.00 98.69 108 ALA A N 1
ATOM 875 C CA . ALA A 1 108 ? 16.334 3.865 -18.994 1.00 98.69 108 ALA A CA 1
ATOM 876 C C . ALA A 1 108 ? 16.739 2.440 -18.575 1.00 98.69 108 ALA A C 1
ATOM 878 O O . ALA A 1 108 ? 17.680 1.885 -19.141 1.00 98.69 108 ALA A O 1
ATOM 879 N N . LEU A 1 109 ? 16.007 1.813 -17.647 1.00 98.81 109 LEU A N 1
ATOM 880 C CA . LEU A 1 109 ? 16.262 0.437 -17.198 1.00 98.81 109 LEU A CA 1
ATOM 881 C C . LEU A 1 109 ? 16.121 -0.583 -18.335 1.00 98.81 109 LEU A C 1
ATOM 883 O O . LEU A 1 109 ? 16.957 -1.482 -18.459 1.00 98.81 109 LEU A O 1
ATOM 887 N N . ARG A 1 110 ? 15.117 -0.420 -19.207 1.00 98.50 110 ARG A N 1
ATOM 888 C CA . ARG A 1 110 ? 14.951 -1.268 -20.402 1.00 98.50 110 ARG A CA 1
ATOM 889 C C . ARG A 1 110 ? 16.122 -1.114 -21.358 1.00 98.50 110 ARG A C 1
ATOM 891 O O . ARG A 1 110 ? 16.655 -2.114 -21.823 1.00 98.50 110 ARG A O 1
ATOM 898 N N . ASN A 1 111 ? 16.551 0.122 -21.614 1.00 98.31 111 ASN A N 1
ATOM 899 C CA . ASN A 1 111 ? 17.694 0.397 -22.482 1.00 98.31 111 ASN A CA 1
ATOM 900 C C . ASN A 1 111 ? 18.986 -0.240 -21.941 1.00 98.31 111 ASN A C 1
ATOM 902 O O . ASN A 1 111 ? 19.691 -0.924 -22.676 1.00 98.31 111 ASN A O 1
ATOM 906 N N . LEU A 1 112 ? 19.272 -0.083 -20.644 1.00 98.25 112 LEU A N 1
ATOM 907 C CA . LEU A 1 112 ? 20.430 -0.722 -20.009 1.00 98.25 112 LEU A CA 1
ATOM 908 C C . LEU A 1 112 ? 20.380 -2.249 -20.156 1.00 98.25 112 LEU A C 1
ATOM 910 O O . LEU A 1 112 ? 21.367 -2.861 -20.556 1.00 98.25 112 LEU A O 1
ATOM 914 N N . THR A 1 113 ? 19.219 -2.848 -19.888 1.00 97.56 113 THR A N 1
ATOM 915 C CA . THR A 1 113 ? 19.030 -4.302 -19.977 1.00 97.56 113 THR A CA 1
ATOM 916 C C . THR A 1 113 ? 19.220 -4.809 -21.411 1.00 97.56 113 THR A C 1
ATOM 918 O O . THR A 1 113 ? 19.962 -5.762 -21.634 1.00 97.56 113 THR A O 1
ATOM 921 N N . ASN A 1 114 ? 18.630 -4.132 -22.400 1.00 97.44 114 ASN A N 1
ATOM 922 C CA . ASN A 1 114 ? 18.715 -4.529 -23.809 1.00 97.44 114 ASN A CA 1
ATOM 923 C C . ASN A 1 114 ? 20.097 -4.281 -24.435 1.00 97.44 114 ASN A C 1
ATOM 925 O O . ASN A 1 114 ? 20.460 -4.967 -25.386 1.00 97.44 114 ASN A O 1
ATOM 929 N N . ASN A 1 115 ? 20.896 -3.369 -23.875 1.00 97.62 115 ASN A N 1
ATOM 930 C CA . ASN A 1 115 ? 22.295 -3.167 -24.270 1.00 97.62 115 ASN A CA 1
ATOM 931 C C . ASN A 1 115 ? 23.266 -4.154 -23.598 1.00 97.62 115 ASN A C 1
ATOM 933 O O . ASN A 1 115 ? 24.480 -3.995 -23.720 1.00 97.62 115 ASN A O 1
ATOM 937 N N . GLY A 1 116 ? 22.760 -5.158 -22.875 1.00 95.88 116 GLY A N 1
ATOM 938 C CA . GLY A 1 116 ? 23.583 -6.200 -22.261 1.00 95.88 116 GLY A CA 1
ATOM 939 C C . GLY A 1 116 ? 24.389 -5.736 -21.045 1.00 95.88 116 GLY A C 1
ATOM 940 O O . GLY A 1 116 ? 25.356 -6.399 -20.672 1.00 95.88 116 GLY A O 1
ATOM 941 N N . ILE A 1 117 ? 24.008 -4.615 -20.419 1.00 97.88 117 ILE A N 1
ATOM 942 C CA . ILE A 1 117 ? 24.610 -4.172 -19.156 1.00 97.88 117 ILE A CA 1
ATOM 943 C C . ILE A 1 117 ? 24.372 -5.237 -18.083 1.00 97.88 117 ILE A C 1
ATOM 945 O O . ILE A 1 117 ? 23.313 -5.867 -18.026 1.00 97.88 117 ILE A O 1
ATOM 949 N N . SER A 1 118 ? 25.362 -5.453 -17.215 1.00 97.62 118 SER A N 1
ATOM 950 C CA . SER A 1 118 ? 25.285 -6.530 -16.233 1.00 97.62 118 SER A CA 1
ATOM 951 C C . SER A 1 118 ? 24.111 -6.336 -15.265 1.00 97.62 118 SER A C 1
ATOM 953 O O . SER A 1 118 ? 23.792 -5.222 -14.843 1.00 97.62 118 SER A O 1
ATOM 955 N N . LYS A 1 119 ? 23.498 -7.442 -14.817 1.00 96.94 119 LYS A N 1
ATOM 956 C CA . LYS A 1 119 ? 22.414 -7.408 -13.816 1.00 96.94 119 LYS A CA 1
ATOM 957 C C . LYS A 1 119 ? 22.823 -6.659 -12.540 1.00 96.94 119 LYS A C 1
ATOM 959 O O . LYS A 1 119 ? 21.982 -6.037 -11.894 1.00 96.94 119 LYS A O 1
ATOM 964 N N . ALA A 1 120 ? 24.101 -6.711 -12.161 1.00 98.25 120 ALA A N 1
ATOM 965 C CA . ALA A 1 120 ? 24.623 -5.989 -11.003 1.00 98.25 120 ALA A CA 1
ATOM 966 C C . ALA A 1 120 ? 24.590 -4.464 -11.210 1.00 98.25 120 ALA A C 1
ATOM 968 O O . ALA A 1 120 ? 24.142 -3.736 -10.324 1.00 98.25 120 ALA A O 1
ATOM 969 N N . GLU A 1 121 ? 25.001 -3.985 -12.383 1.00 98.25 121 GLU A N 1
ATOM 970 C CA . GLU A 1 121 ? 24.974 -2.560 -12.732 1.00 98.25 121 GLU A CA 1
ATOM 971 C C . GLU A 1 121 ? 23.544 -2.044 -12.923 1.00 98.25 121 GLU A C 1
ATOM 973 O O . GLU A 1 121 ? 23.205 -0.996 -12.376 1.00 98.25 121 GLU A O 1
ATOM 978 N N . VAL A 1 122 ? 22.668 -2.808 -13.588 1.00 98.56 122 VAL A N 1
A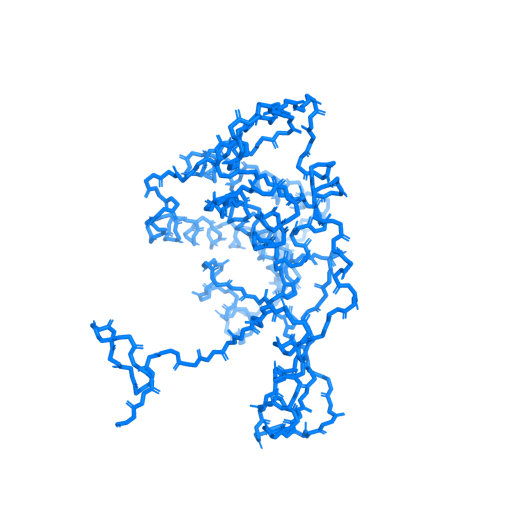TOM 979 C CA . VAL A 1 122 ? 21.234 -2.473 -13.695 1.00 98.56 122 VAL A CA 1
ATOM 980 C C . VAL A 1 122 ? 20.607 -2.348 -12.302 1.00 98.56 122 VAL A C 1
ATOM 982 O O . VAL A 1 122 ? 19.907 -1.378 -12.013 1.00 98.56 122 VAL A O 1
ATOM 985 N N . ASN A 1 123 ? 20.915 -3.277 -11.391 1.00 98.31 123 ASN A N 1
ATOM 986 C CA . ASN A 1 123 ? 20.437 -3.211 -10.009 1.00 98.31 123 ASN A CA 1
ATOM 987 C C . ASN A 1 123 ? 20.980 -2.005 -9.235 1.00 98.31 123 ASN A C 1
ATOM 989 O O . ASN A 1 123 ? 20.276 -1.475 -8.373 1.00 98.31 123 ASN A O 1
ATOM 993 N N . LYS A 1 124 ? 22.210 -1.563 -9.515 1.00 98.62 124 LYS A N 1
ATOM 994 C CA . LYS A 1 124 ? 22.761 -0.340 -8.921 1.00 98.62 124 LYS A CA 1
ATOM 995 C C . LYS A 1 124 ? 21.954 0.883 -9.365 1.00 98.62 124 LYS A C 1
ATOM 997 O O . LYS A 1 124 ? 21.511 1.643 -8.509 1.00 98.62 124 LYS A O 1
ATOM 1002 N N . VAL A 1 125 ? 21.680 1.009 -10.664 1.00 98.81 125 VAL A N 1
ATOM 1003 C CA . VAL A 1 125 ? 20.863 2.105 -11.213 1.00 98.81 125 VAL A CA 1
ATOM 1004 C C . VAL A 1 125 ? 19.434 2.068 -10.662 1.00 98.81 125 VAL A C 1
ATOM 1006 O O . VAL A 1 125 ? 18.927 3.091 -10.209 1.00 98.81 125 VAL A O 1
ATOM 1009 N N . LYS A 1 126 ? 18.802 0.889 -10.588 1.00 98.75 126 LYS A N 1
ATOM 1010 C CA . LYS A 1 126 ? 17.479 0.730 -9.955 1.00 98.75 126 LYS A CA 1
ATOM 1011 C C . LYS A 1 126 ? 17.467 1.261 -8.518 1.00 98.75 126 LYS A C 1
ATOM 1013 O O . LYS A 1 126 ? 16.543 1.973 -8.135 1.00 98.75 126 LYS A O 1
ATOM 1018 N N . LYS A 1 127 ? 18.490 0.948 -7.714 1.00 98.75 127 LYS A N 1
ATOM 1019 C CA . LYS A 1 127 ? 18.599 1.459 -6.335 1.00 98.75 127 LYS A CA 1
ATOM 1020 C C . LYS A 1 127 ? 18.745 2.981 -6.292 1.00 98.75 127 LYS A C 1
ATOM 1022 O O . LYS A 1 127 ? 18.144 3.619 -5.434 1.00 98.75 127 LYS A O 1
ATOM 1027 N N . GLU A 1 128 ? 19.500 3.572 -7.214 1.00 98.81 128 GLU A N 1
ATOM 1028 C CA . GLU A 1 128 ? 19.605 5.032 -7.335 1.00 98.81 128 GLU A CA 1
ATOM 1029 C C . GLU A 1 128 ? 18.247 5.670 -7.668 1.00 98.81 128 GLU A C 1
ATOM 1031 O O . GLU A 1 128 ? 17.877 6.682 -7.070 1.00 98.81 128 GLU A O 1
ATOM 1036 N N . TYR A 1 129 ? 17.468 5.056 -8.559 1.00 98.88 129 TYR A N 1
ATOM 1037 C CA . TYR A 1 129 ? 16.109 5.491 -8.887 1.00 98.88 129 TYR A CA 1
ATOM 1038 C C . TYR A 1 129 ? 15.137 5.342 -7.717 1.00 98.88 129 TYR A C 1
ATOM 1040 O O . TYR A 1 129 ? 14.378 6.271 -7.442 1.00 98.88 129 TYR A O 1
ATOM 1048 N N . LEU A 1 130 ? 15.211 4.249 -6.958 1.00 98.81 130 LEU A N 1
ATOM 1049 C CA . LEU A 1 130 ? 14.420 4.080 -5.737 1.00 98.81 130 LEU A CA 1
ATOM 1050 C C . LEU A 1 130 ? 14.767 5.108 -4.661 1.00 98.81 130 LEU A C 1
ATOM 1052 O O . LEU A 1 130 ? 13.863 5.626 -4.018 1.00 98.81 130 LEU A O 1
ATOM 1056 N N . ASN A 1 131 ? 16.039 5.477 -4.504 1.00 98.75 131 ASN A N 1
ATOM 1057 C CA . ASN A 1 131 ? 16.426 6.558 -3.592 1.00 98.75 131 ASN A CA 1
ATOM 1058 C C . ASN A 1 131 ? 15.821 7.908 -4.010 1.00 98.75 131 ASN A C 1
ATOM 1060 O O . ASN A 1 131 ? 15.444 8.717 -3.161 1.00 98.75 131 ASN A O 1
ATOM 1064 N N . GLN A 1 132 ? 15.704 8.164 -5.316 1.00 98.81 132 GLN A N 1
ATOM 1065 C CA . GLN A 1 132 ? 15.044 9.370 -5.822 1.00 98.81 132 GLN A CA 1
ATOM 1066 C C . GLN A 1 132 ? 13.533 9.333 -5.566 1.00 98.81 132 GLN A C 1
ATOM 1068 O O . GLN A 1 132 ? 12.987 10.342 -5.125 1.00 98.81 132 GLN A O 1
ATOM 1073 N N . VAL A 1 133 ? 12.881 8.182 -5.780 1.00 98.81 133 VAL A N 1
ATOM 1074 C CA . VAL A 1 133 ? 11.464 7.975 -5.434 1.00 98.81 133 VAL A CA 1
ATOM 1075 C C . VAL A 1 133 ? 11.246 8.180 -3.937 1.00 98.81 133 VAL A C 1
ATOM 1077 O O . VAL A 1 133 ? 10.403 8.983 -3.562 1.00 98.81 133 VAL A O 1
ATOM 1080 N N . TYR A 1 134 ? 12.057 7.557 -3.078 1.00 98.81 134 TYR A N 1
ATOM 1081 C CA . TYR A 1 134 ? 12.003 7.755 -1.628 1.00 98.81 134 TYR A CA 1
ATOM 1082 C C . TYR A 1 134 ? 12.067 9.241 -1.262 1.00 98.81 134 TYR A C 1
ATOM 1084 O O . TYR A 1 134 ? 11.233 9.727 -0.506 1.00 98.81 134 TYR A O 1
ATOM 1092 N N . ARG A 1 135 ? 13.003 10.000 -1.852 1.00 98.69 135 ARG A N 1
ATOM 1093 C CA . ARG A 1 135 ? 13.114 11.445 -1.602 1.00 98.69 135 ARG A CA 1
ATOM 1094 C C . ARG A 1 135 ? 11.861 12.214 -2.028 1.00 98.69 135 ARG A C 1
ATOM 1096 O O . ARG A 1 135 ? 11.453 13.127 -1.318 1.00 98.69 135 ARG A O 1
ATOM 1103 N N . MET A 1 136 ? 11.261 11.860 -3.167 1.00 98.62 136 MET A N 1
ATOM 1104 C CA . MET A 1 136 ? 9.993 12.453 -3.608 1.00 98.62 136 MET A CA 1
ATOM 1105 C C . MET A 1 136 ? 8.878 12.171 -2.598 1.00 98.62 136 MET A C 1
ATOM 1107 O O . MET A 1 136 ? 8.183 13.097 -2.194 1.00 98.62 136 MET A O 1
ATOM 1111 N N . LEU A 1 137 ? 8.759 10.924 -2.135 1.00 98.62 137 LEU A N 1
ATOM 1112 C CA . LEU A 1 137 ? 7.760 10.536 -1.141 1.00 98.62 137 LEU A CA 1
ATOM 1113 C C . LEU A 1 137 ? 7.978 11.262 0.193 1.00 98.62 137 LEU A C 1
ATOM 1115 O O . LEU A 1 137 ? 7.017 11.760 0.762 1.00 98.62 137 LEU A O 1
ATOM 1119 N N . VAL A 1 138 ? 9.222 11.420 0.658 1.00 98.69 138 VAL A N 1
ATOM 1120 C CA . VAL A 1 138 ? 9.526 12.167 1.894 1.00 98.69 138 VAL A CA 1
ATOM 1121 C C . VAL A 1 138 ? 9.078 13.626 1.800 1.00 98.69 138 VAL A C 1
ATOM 1123 O O . VAL A 1 138 ? 8.542 14.161 2.766 1.00 98.69 138 VAL A O 1
ATOM 1126 N N . TYR A 1 139 ? 9.248 14.280 0.648 1.00 98.06 139 TYR A N 1
ATOM 1127 C CA . TYR A 1 139 ? 8.789 15.665 0.466 1.00 98.06 139 TYR A CA 1
ATOM 1128 C C . TYR A 1 139 ? 7.266 15.803 0.494 1.00 98.06 139 TYR A C 1
ATOM 1130 O O . TYR A 1 139 ? 6.749 16.859 0.849 1.00 98.06 139 TYR A O 1
ATOM 1138 N N . VAL A 1 140 ? 6.552 14.748 0.115 1.00 97.00 140 VAL A N 1
ATOM 1139 C CA . VAL A 1 140 ? 5.096 14.754 -0.026 1.00 97.00 140 VAL A CA 1
ATOM 1140 C C . VAL A 1 140 ? 4.419 14.306 1.257 1.00 97.00 140 VAL A C 1
ATOM 1142 O O . VAL A 1 140 ? 3.518 14.983 1.738 1.00 97.00 140 VAL A O 1
ATOM 1145 N N . PHE A 1 141 ? 4.855 13.182 1.805 1.00 98.19 141 PHE A N 1
ATOM 1146 C CA . PHE A 1 141 ? 4.209 12.462 2.896 1.00 98.19 141 PHE A CA 1
ATOM 1147 C C . PHE A 1 141 ? 4.918 12.679 4.243 1.00 98.19 141 PHE A C 1
ATOM 1149 O O . PHE A 1 141 ? 4.338 12.413 5.292 1.00 98.19 141 PHE A O 1
ATOM 1156 N N . GLY A 1 142 ? 6.146 13.204 4.239 1.00 98.31 142 GLY A N 1
ATOM 1157 C CA . GLY A 1 142 ? 7.012 13.272 5.417 1.00 98.31 142 GLY A CA 1
ATOM 1158 C C . GLY A 1 142 ? 7.906 12.038 5.553 1.00 98.31 142 GLY A C 1
ATOM 1159 O O . GLY A 1 142 ? 7.687 11.008 4.916 1.00 98.31 142 GLY A O 1
ATOM 1160 N N . GLU A 1 143 ? 8.953 12.153 6.369 1.00 98.38 143 GLU A N 1
ATOM 1161 C CA . GLU A 1 143 ? 9.851 11.032 6.653 1.00 98.38 143 GLU A CA 1
ATOM 1162 C C . GLU A 1 143 ? 9.174 10.035 7.608 1.00 98.38 143 GLU A C 1
ATOM 1164 O O . GLU A 1 143 ? 8.736 10.445 8.689 1.00 98.38 143 GLU A O 1
ATOM 1169 N N . PRO A 1 144 ? 9.076 8.739 7.251 1.00 98.50 144 PRO A N 1
ATOM 1170 C CA . PRO A 1 144 ? 8.451 7.758 8.123 1.00 98.50 144 PRO A CA 1
ATOM 1171 C C . PRO A 1 144 ? 9.182 7.632 9.471 1.00 98.50 144 PRO A C 1
ATOM 1173 O O . PRO A 1 144 ? 10.402 7.448 9.500 1.00 98.50 144 PRO A O 1
ATOM 1176 N N . PRO A 1 145 ? 8.460 7.671 10.603 1.00 98.25 145 PRO A N 1
ATOM 1177 C CA . PRO A 1 145 ? 9.046 7.507 11.926 1.00 98.25 145 PRO A CA 1
ATOM 1178 C C . PRO A 1 145 ? 9.639 6.103 12.097 1.00 98.25 145 PRO A C 1
ATOM 1180 O O . PRO A 1 145 ? 8.977 5.093 11.855 1.00 98.25 145 PRO A O 1
ATOM 1183 N N . VAL A 1 146 ? 10.877 6.040 12.587 1.00 98.06 146 VAL A N 1
ATOM 1184 C CA . VAL A 1 146 ? 11.553 4.775 12.935 1.00 98.06 146 VAL A CA 1
ATOM 1185 C C . VAL A 1 146 ? 11.452 4.446 14.423 1.00 98.06 146 VAL A C 1
ATOM 1187 O O . VAL A 1 146 ? 11.388 3.276 14.788 1.00 98.06 146 VAL A O 1
ATOM 1190 N N . ASN A 1 147 ? 11.403 5.476 15.274 1.00 98.12 147 ASN A N 1
ATOM 1191 C CA . ASN A 1 147 ? 11.193 5.378 16.714 1.00 98.12 147 ASN A CA 1
ATOM 1192 C C . ASN A 1 147 ? 10.316 6.543 17.186 1.00 98.12 147 ASN A C 1
ATOM 1194 O O . ASN A 1 147 ? 10.446 7.651 16.666 1.00 98.12 147 ASN A O 1
ATOM 1198 N N . PHE A 1 148 ? 9.452 6.307 18.169 1.00 98.69 148 PHE A N 1
ATOM 1199 C CA . PHE A 1 148 ? 8.592 7.331 18.757 1.00 98.69 148 PHE A CA 1
ATOM 1200 C C . PHE A 1 148 ? 8.169 6.972 20.184 1.00 98.69 148 PHE A C 1
ATOM 1202 O O . PHE A 1 148 ? 8.127 5.802 20.567 1.00 98.69 148 PHE A O 1
ATOM 1209 N N . ASP A 1 149 ? 7.809 7.995 20.952 1.00 98.62 149 ASP A N 1
ATOM 1210 C CA . ASP A 1 149 ? 7.067 7.831 22.196 1.00 98.62 149 ASP A CA 1
ATOM 1211 C C . ASP A 1 149 ? 5.568 8.002 21.888 1.00 98.62 149 ASP A C 1
ATOM 1213 O O . ASP A 1 149 ? 5.178 8.800 21.033 1.00 98.62 149 ASP A O 1
ATOM 1217 N N . PHE A 1 150 ? 4.716 7.232 22.558 1.00 98.31 150 PHE A N 1
ATOM 1218 C CA . PHE A 1 150 ? 3.268 7.292 22.409 1.00 98.31 150 PHE A CA 1
ATOM 1219 C C . PHE A 1 150 ? 2.622 7.667 23.736 1.00 98.31 150 PHE A C 1
ATOM 1221 O O . PHE A 1 150 ? 2.702 6.934 24.724 1.00 98.31 150 PHE A O 1
ATOM 1228 N N . GLU A 1 151 ? 1.946 8.811 23.742 1.00 97.50 151 GLU A N 1
ATOM 1229 C CA . GLU A 1 151 ? 1.181 9.283 24.888 1.00 97.50 151 GLU A CA 1
ATOM 1230 C C . GLU A 1 151 ? -0.271 9.524 24.496 1.00 97.50 151 GLU A C 1
ATOM 1232 O O . GLU A 1 151 ? -0.576 10.037 23.418 1.00 97.50 151 GLU A O 1
ATOM 1237 N N . TYR A 1 152 ? -1.179 9.148 25.389 1.00 97.00 152 TYR A N 1
ATOM 1238 C CA . TYR A 1 152 ? -2.607 9.370 25.212 1.00 97.00 152 TYR A CA 1
ATOM 1239 C C . TYR A 1 152 ? -3.312 9.456 26.564 1.00 97.00 152 TYR A C 1
ATOM 1241 O O . TYR A 1 152 ? -2.806 9.007 27.597 1.00 97.00 152 TYR A O 1
ATOM 1249 N N . ARG A 1 153 ? -4.510 10.042 26.566 1.00 97.38 153 ARG A N 1
ATOM 1250 C CA . ARG A 1 153 ? -5.452 9.918 27.679 1.00 97.38 153 ARG A CA 1
ATOM 1251 C C . ARG A 1 153 ? -6.605 9.030 27.251 1.00 97.38 153 ARG A C 1
ATOM 1253 O O . ARG A 1 153 ? -7.152 9.231 26.172 1.00 97.38 153 ARG A O 1
ATOM 1260 N N . ASP A 1 154 ? -6.955 8.068 28.092 1.00 97.81 154 ASP A N 1
ATOM 1261 C CA . ASP A 1 154 ? -8.153 7.258 27.881 1.00 97.81 154 ASP A CA 1
ATOM 1262 C C . ASP A 1 154 ? -9.429 8.048 28.221 1.00 97.81 154 ASP A C 1
ATOM 1264 O O . ASP A 1 154 ? -9.383 9.143 28.795 1.00 97.81 154 ASP A O 1
ATOM 1268 N N . ASP A 1 155 ? -10.597 7.489 27.908 1.00 97.44 155 ASP A N 1
ATOM 1269 C CA . ASP A 1 155 ? -11.887 8.139 28.161 1.00 97.44 155 ASP A CA 1
ATOM 1270 C C . ASP A 1 155 ? -12.182 8.298 29.667 1.00 97.44 155 ASP A C 1
ATOM 1272 O O . ASP A 1 155 ? -13.060 9.070 30.057 1.00 97.44 155 ASP A O 1
ATOM 1276 N N . LYS A 1 156 ? -11.413 7.625 30.541 1.00 97.31 156 LYS A N 1
ATOM 1277 C CA . LYS A 1 156 ? -11.428 7.807 32.004 1.00 97.31 156 LYS A CA 1
ATOM 1278 C C . LYS A 1 156 ? -10.467 8.910 32.463 1.00 97.31 156 LYS A C 1
ATOM 1280 O O . LYS A 1 156 ? -10.280 9.103 33.664 1.00 97.31 156 LYS A O 1
ATOM 1285 N N . LYS A 1 157 ? -9.891 9.666 31.522 1.00 96.94 157 LYS A N 1
ATOM 1286 C CA . LYS A 1 157 ? -8.931 10.764 31.716 1.00 96.94 157 LYS A CA 1
ATOM 1287 C C . LYS A 1 157 ? -7.577 10.317 32.278 1.00 96.94 157 LYS A C 1
ATOM 1289 O O . LYS A 1 157 ? -6.762 11.181 32.629 1.00 96.94 157 LYS A O 1
ATOM 1294 N N . LYS A 1 158 ? -7.297 9.011 32.346 1.00 98.19 158 LYS A N 1
ATOM 1295 C CA . LYS A 1 158 ? -6.003 8.496 32.803 1.00 98.19 158 LYS A CA 1
ATOM 1296 C C . LYS A 1 158 ? -4.973 8.690 31.697 1.00 98.19 158 LYS A C 1
ATOM 1298 O O . LYS A 1 158 ? -5.226 8.376 30.540 1.00 98.19 158 LYS A O 1
ATOM 1303 N N . TYR A 1 159 ? -3.824 9.240 32.072 1.00 98.19 159 TYR A N 1
ATOM 1304 C CA . TYR A 1 159 ? -2.685 9.419 31.181 1.00 98.19 159 TYR A CA 1
ATOM 1305 C C . TYR A 1 159 ? -1.887 8.120 31.062 1.00 98.19 159 TYR A C 1
ATOM 1307 O O . TYR A 1 159 ? -1.652 7.436 32.062 1.00 98.19 159 TYR A O 1
ATOM 1315 N N . HIS A 1 160 ? -1.473 7.816 29.839 1.00 98.12 160 HIS A N 1
ATOM 1316 C CA . HIS A 1 160 ? -0.646 6.677 29.475 1.00 98.12 160 HIS A CA 1
ATOM 1317 C C . HIS A 1 160 ? 0.540 7.178 28.663 1.00 98.12 160 HIS A C 1
ATOM 1319 O O . HIS A 1 160 ? 0.387 8.079 27.838 1.00 98.12 160 HIS A O 1
ATOM 1325 N N . PHE A 1 161 ? 1.701 6.578 28.898 1.00 98.06 161 PHE A N 1
ATOM 1326 C CA . PHE A 1 161 ? 2.942 6.928 28.225 1.00 98.06 161 PHE A CA 1
ATOM 1327 C C . PHE A 1 161 ? 3.767 5.676 27.972 1.00 98.06 161 PHE A C 1
ATOM 1329 O O . PHE A 1 161 ? 3.991 4.882 28.889 1.00 98.06 161 PHE A O 1
ATOM 1336 N N . ASP A 1 162 ? 4.198 5.503 26.731 1.00 98.06 162 ASP A N 1
ATOM 1337 C CA . ASP A 1 162 ? 4.932 4.338 26.265 1.00 98.06 162 ASP A CA 1
ATOM 1338 C C . ASP A 1 162 ? 6.084 4.790 25.376 1.00 98.06 162 ASP A C 1
ATOM 1340 O O . ASP A 1 162 ? 5.871 5.496 24.394 1.00 98.06 162 ASP A O 1
ATOM 1344 N N . ARG A 1 163 ? 7.311 4.435 25.748 1.00 98.00 163 ARG A N 1
ATOM 1345 C CA . ARG A 1 163 ? 8.516 5.049 25.182 1.00 98.00 163 ARG A CA 1
ATOM 1346 C C . ARG A 1 163 ? 9.272 4.107 24.273 1.00 98.00 163 ARG A C 1
ATOM 1348 O O . ARG A 1 163 ? 9.254 2.897 24.491 1.00 98.00 163 ARG A O 1
ATOM 1355 N N . ASN A 1 164 ? 10.046 4.688 23.360 1.00 97.69 164 ASN A N 1
ATOM 1356 C CA . ASN A 1 164 ? 10.973 3.977 22.482 1.00 97.69 164 ASN A CA 1
ATOM 1357 C C . ASN A 1 164 ? 10.277 2.868 21.677 1.00 97.69 164 ASN A C 1
ATOM 1359 O O . ASN A 1 164 ? 10.783 1.750 21.553 1.00 97.69 164 ASN A O 1
ATOM 1363 N N . LEU A 1 165 ? 9.084 3.165 21.166 1.00 98.69 165 LEU A N 1
ATOM 1364 C CA . LEU A 1 165 ? 8.365 2.270 20.276 1.00 98.69 165 LEU A CA 1
ATOM 13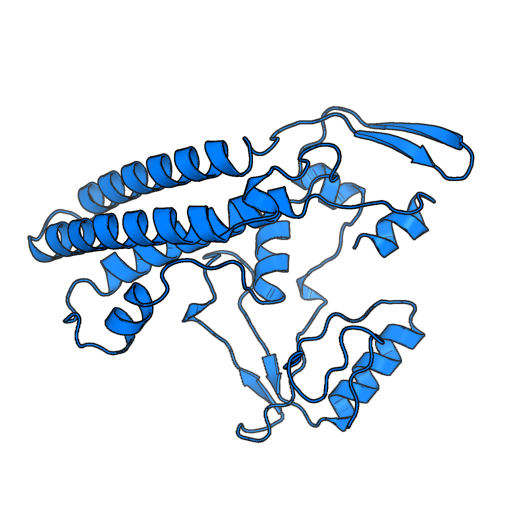65 C C . LEU A 1 165 ? 8.915 2.395 18.863 1.00 98.69 165 LEU A C 1
ATOM 1367 O O . LEU A 1 165 ? 9.255 3.480 18.404 1.00 98.69 165 LEU A O 1
ATOM 1371 N N . THR A 1 166 ? 8.919 1.276 18.156 1.00 98.75 166 THR A N 1
ATOM 1372 C CA . THR A 1 166 ? 9.024 1.234 16.699 1.00 98.75 166 THR A CA 1
ATOM 1373 C C . THR A 1 166 ? 7.624 0.996 16.130 1.00 98.75 166 THR A C 1
ATOM 1375 O O . THR A 1 166 ? 6.756 0.491 16.850 1.00 98.75 166 THR A O 1
ATOM 1378 N N . PRO A 1 167 ? 7.376 1.276 14.842 1.00 98.62 167 PRO A N 1
ATOM 1379 C CA . PRO A 1 167 ? 6.096 0.943 14.215 1.00 98.62 167 PRO A CA 1
ATOM 1380 C C . PRO A 1 167 ? 5.703 -0.541 14.365 1.00 98.62 167 PRO A C 1
ATOM 1382 O O . PRO A 1 167 ? 4.535 -0.863 14.589 1.00 98.62 167 PRO A O 1
ATOM 1385 N N . LYS A 1 168 ? 6.686 -1.455 14.321 1.00 97.81 168 LYS A N 1
ATOM 1386 C CA . LYS A 1 168 ? 6.469 -2.894 14.546 1.00 97.81 168 LYS A CA 1
ATOM 1387 C C . LYS A 1 168 ? 6.141 -3.225 15.994 1.00 97.81 168 LYS A C 1
ATOM 1389 O O . LYS A 1 168 ? 5.120 -3.853 16.251 1.00 97.81 168 LYS A O 1
ATOM 1394 N N . SER A 1 169 ? 6.946 -2.756 16.948 1.00 98.19 169 SER A N 1
ATOM 1395 C CA . SER A 1 169 ? 6.682 -3.047 18.364 1.00 98.19 169 SER A CA 1
ATOM 1396 C C . SER A 1 169 ? 5.383 -2.401 18.855 1.00 98.19 169 SER A C 1
ATOM 1398 O O . SER A 1 169 ? 4.706 -2.955 19.721 1.00 98.19 169 SER A O 1
ATOM 1400 N N . PHE A 1 170 ? 4.975 -1.269 18.272 1.00 98.25 170 PHE A N 1
ATOM 1401 C CA . PHE A 1 170 ? 3.652 -0.695 18.496 1.00 98.25 170 PHE A CA 1
ATOM 1402 C C . PHE A 1 170 ? 2.538 -1.597 17.947 1.00 98.25 170 PHE A C 1
ATOM 1404 O O . PHE A 1 170 ? 1.582 -1.883 18.670 1.00 98.25 170 PHE A O 1
ATOM 1411 N N . TYR A 1 171 ? 2.666 -2.092 16.712 1.00 97.31 171 TYR A N 1
ATOM 1412 C CA . TYR A 1 171 ? 1.713 -3.050 16.146 1.00 97.31 171 TYR A CA 1
ATOM 1413 C C . TYR A 1 171 ? 1.575 -4.305 17.025 1.00 97.31 171 TYR A C 1
ATOM 1415 O O . TYR A 1 171 ? 0.476 -4.616 17.480 1.00 97.31 171 TYR A O 1
ATOM 1423 N N . GLU A 1 172 ? 2.690 -4.956 17.358 1.00 96.38 172 GLU A N 1
ATOM 1424 C CA . GLU A 1 172 ? 2.737 -6.171 18.183 1.00 96.38 172 GLU A CA 1
ATOM 1425 C C . GLU A 1 172 ? 2.133 -5.962 19.582 1.00 96.38 172 GLU A C 1
ATOM 1427 O O . GLU A 1 172 ? 1.418 -6.816 20.105 1.00 96.38 172 GLU A O 1
ATOM 1432 N N . LYS A 1 173 ? 2.380 -4.808 20.209 1.00 96.69 173 LYS A N 1
ATOM 1433 C CA . LYS A 1 173 ? 1.880 -4.524 21.560 1.00 96.69 173 LYS A CA 1
ATOM 1434 C C . LYS A 1 173 ? 0.392 -4.185 21.576 1.00 96.69 173 LYS A C 1
ATOM 1436 O O . LYS A 1 173 ? -0.342 -4.635 22.464 1.00 96.69 173 LYS A O 1
ATOM 1441 N N . TYR A 1 174 ? -0.052 -3.353 20.637 1.00 96.50 174 TYR A N 1
ATOM 1442 C CA . TYR A 1 174 ? -1.388 -2.769 20.688 1.00 96.50 174 TYR A CA 1
ATOM 1443 C C . TYR A 1 174 ? -2.412 -3.553 19.862 1.00 96.50 174 TYR A C 1
ATOM 1445 O O . TYR A 1 174 ? -3.551 -3.684 20.316 1.00 96.50 174 TYR A O 1
ATOM 1453 N N . ILE A 1 175 ? -2.026 -4.117 18.711 1.00 90.06 175 ILE A N 1
ATOM 1454 C CA . ILE A 1 175 ? -2.915 -4.803 17.756 1.00 90.06 175 ILE A CA 1
ATOM 1455 C C . ILE A 1 175 ? -2.220 -6.032 17.126 1.00 90.06 175 ILE A C 1
ATOM 1457 O O . ILE A 1 175 ? -2.018 -6.048 15.917 1.00 90.06 175 ILE A O 1
ATOM 1461 N N . PRO A 1 176 ? -1.875 -7.087 17.891 1.00 82.12 176 PRO A N 1
ATOM 1462 C CA . PRO A 1 176 ? -1.191 -8.275 17.359 1.00 82.12 176 PRO A CA 1
ATOM 1463 C C . PRO A 1 176 ? -2.135 -9.194 16.565 1.00 82.12 176 PRO A C 1
ATOM 1465 O O . PRO A 1 176 ? -2.352 -10.352 16.922 1.00 82.12 176 PRO A O 1
ATOM 1468 N N . ARG A 1 177 ? -2.759 -8.669 15.510 1.00 89.56 177 ARG A N 1
ATOM 1469 C CA . ARG A 1 177 ? -3.625 -9.444 14.621 1.00 89.56 177 ARG A CA 1
ATOM 1470 C C . ARG A 1 177 ? -2.751 -10.365 13.762 1.00 89.56 177 ARG A C 1
ATOM 1472 O O . ARG A 1 177 ? -1.760 -9.911 13.198 1.00 89.56 177 ARG A O 1
ATOM 1479 N N . GLN A 1 178 ? -3.115 -11.641 13.683 1.00 90.50 178 GLN A N 1
ATOM 1480 C CA . GLN A 1 178 ? -2.491 -12.590 12.760 1.00 90.50 178 GLN A CA 1
ATOM 1481 C C . GLN A 1 178 ? -3.220 -12.466 11.425 1.00 90.50 178 GLN A C 1
ATOM 1483 O O . GLN A 1 178 ? -4.431 -12.675 11.357 1.00 90.50 178 GLN A O 1
ATOM 1488 N N . TRP A 1 179 ? -2.528 -12.020 10.381 1.00 90.56 179 TRP A N 1
ATOM 1489 C CA . TRP A 1 179 ? -3.168 -11.742 9.093 1.00 90.56 179 TRP A CA 1
ATOM 1490 C C . TRP A 1 179 ? -3.526 -13.021 8.332 1.00 90.56 179 TRP A C 1
ATOM 1492 O O . TRP A 1 179 ? -4.436 -13.019 7.504 1.00 90.56 179 TRP A O 1
ATOM 1502 N N . GLU A 1 180 ? -2.860 -14.119 8.674 1.00 89.69 180 GLU A N 1
ATOM 1503 C CA . GLU A 1 180 ? -3.064 -15.467 8.157 1.00 89.69 180 GLU A CA 1
ATOM 1504 C C . GLU A 1 180 ? -4.414 -16.064 8.579 1.00 89.69 180 GLU A C 1
ATOM 1506 O O . GLU A 1 180 ? -4.930 -16.938 7.885 1.00 89.69 180 GLU A O 1
ATOM 1511 N N . ASP A 1 181 ? -5.013 -15.558 9.663 1.00 92.50 181 ASP A N 1
ATOM 1512 C CA . ASP A 1 181 ? -6.340 -15.974 10.134 1.00 92.50 181 ASP A CA 1
ATOM 1513 C C . ASP A 1 181 ? -7.480 -15.402 9.266 1.00 92.50 181 ASP A C 1
ATOM 1515 O O . ASP A 1 181 ? -8.640 -15.788 9.421 1.00 92.50 181 ASP A O 1
ATOM 1519 N N . TYR A 1 182 ? -7.176 -14.472 8.350 1.00 93.75 182 TYR A N 1
ATOM 1520 C CA . TYR A 1 182 ? -8.161 -13.809 7.496 1.00 93.75 182 TYR A CA 1
ATOM 1521 C C . TYR A 1 182 ? -8.080 -14.300 6.051 1.00 93.75 182 TYR A C 1
ATOM 1523 O O . TYR A 1 182 ? -7.010 -14.401 5.452 1.00 93.75 182 TYR A O 1
ATOM 1531 N N . VAL A 1 183 ? -9.251 -14.505 5.446 1.00 94.31 183 VAL A N 1
ATOM 1532 C CA . VAL A 1 183 ? -9.410 -14.800 4.017 1.00 94.31 183 VAL A CA 1
ATOM 1533 C C . VAL A 1 183 ? -10.329 -13.769 3.372 1.00 94.31 183 VAL A C 1
ATOM 1535 O O . VAL A 1 183 ? -11.272 -13.291 4.002 1.00 94.31 183 VAL A O 1
ATOM 1538 N N . CYS A 1 184 ? -10.070 -13.420 2.110 1.00 97.12 184 CYS A N 1
ATOM 1539 C CA . CYS A 1 184 ? -10.976 -12.572 1.345 1.00 97.12 184 CYS A CA 1
ATOM 1540 C C . CYS A 1 184 ? -11.951 -13.456 0.565 1.00 97.12 184 CYS A C 1
ATOM 1542 O O . CYS A 1 184 ? -11.543 -14.179 -0.346 1.00 97.12 184 CYS A O 1
ATOM 1544 N N . LEU A 1 185 ? -13.234 -13.401 0.917 1.00 97.88 185 LEU A N 1
ATOM 1545 C CA . LEU A 1 185 ? -14.294 -14.000 0.108 1.00 97.88 185 LEU A CA 1
ATOM 1546 C C . LEU A 1 185 ? -14.682 -13.028 -1.010 1.00 97.88 185 LEU A C 1
ATOM 1548 O O . LEU A 1 185 ? -14.701 -11.816 -0.797 1.00 97.88 185 LEU A O 1
ATOM 1552 N N . THR A 1 186 ? -14.994 -13.557 -2.188 1.00 97.69 186 THR A N 1
ATOM 1553 C CA . THR A 1 186 ? -15.530 -12.784 -3.313 1.00 97.69 186 THR A CA 1
ATOM 1554 C C . THR A 1 186 ? -16.715 -13.507 -3.942 1.00 97.69 186 THR A C 1
ATOM 1556 O O . THR A 1 186 ? -16.865 -14.717 -3.776 1.00 97.69 186 THR A O 1
ATOM 1559 N N . ASN A 1 187 ? -17.542 -12.769 -4.675 1.00 97.62 187 ASN A N 1
ATOM 1560 C CA . ASN A 1 187 ? -18.556 -13.326 -5.558 1.00 97.62 187 ASN A CA 1
ATOM 1561 C C . ASN A 1 187 ? -18.338 -12.755 -6.964 1.00 97.62 187 ASN A C 1
ATOM 1563 O O . ASN A 1 187 ? -18.720 -11.624 -7.255 1.00 97.62 187 ASN A O 1
ATOM 1567 N N . ALA A 1 188 ? -17.686 -13.545 -7.811 1.00 96.62 188 ALA A N 1
ATOM 1568 C CA . ALA A 1 188 ? -17.439 -13.269 -9.219 1.00 96.62 188 ALA A CA 1
ATOM 1569 C C . ALA A 1 188 ? -18.163 -14.354 -10.038 1.00 96.62 188 ALA A C 1
ATOM 1571 O O . ALA A 1 188 ? -17.602 -15.430 -10.260 1.00 96.62 188 ALA A O 1
ATOM 1572 N N . PRO A 1 189 ? -19.442 -14.138 -10.409 1.00 94.75 189 PRO A N 1
ATOM 1573 C CA . PRO A 1 189 ? -20.280 -15.170 -11.032 1.00 94.75 189 PRO A CA 1
ATOM 1574 C C . PRO A 1 189 ? -19.854 -15.538 -12.462 1.00 94.75 189 PRO A C 1
ATOM 1576 O O . PRO A 1 189 ? -20.358 -16.506 -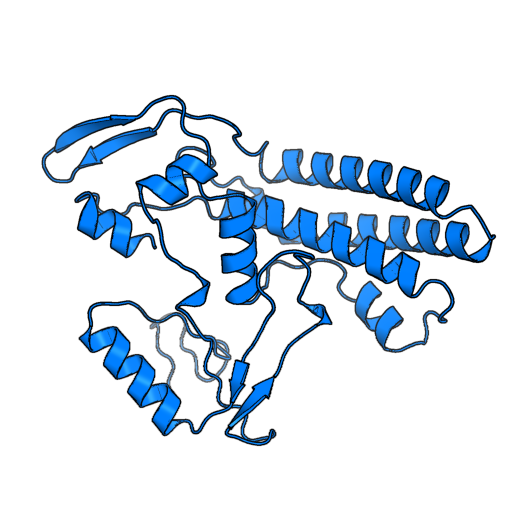13.024 1.00 94.75 189 PRO A O 1
ATOM 1579 N N . ASP A 1 190 ? -18.942 -14.772 -13.057 1.00 96.62 190 ASP A N 1
ATOM 1580 C CA . ASP A 1 190 ? -18.286 -15.055 -14.334 1.00 96.62 190 ASP A CA 1
ATOM 1581 C C . ASP A 1 190 ? -17.095 -16.027 -14.206 1.00 96.62 190 ASP A C 1
ATOM 1583 O O . ASP A 1 190 ? -16.527 -16.436 -15.217 1.00 96.62 190 ASP A O 1
ATOM 1587 N N . HIS A 1 191 ? -16.737 -16.417 -12.979 1.00 97.06 191 HIS A N 1
ATOM 1588 C CA . HIS A 1 191 ? -15.664 -17.355 -12.663 1.00 97.06 191 HIS A CA 1
ATOM 1589 C C . HIS A 1 191 ? -16.209 -18.598 -11.951 1.00 97.06 191 HIS A C 1
ATOM 1591 O O . HIS A 1 191 ? -17.245 -18.555 -11.286 1.00 97.06 191 HIS A O 1
ATOM 1597 N N . GLU A 1 192 ? -15.483 -19.715 -12.037 1.00 97.94 192 GLU A N 1
ATOM 1598 C CA . GLU A 1 192 ? -15.842 -20.934 -11.307 1.00 97.94 192 GLU A CA 1
ATOM 1599 C C . GLU A 1 192 ? -15.865 -20.663 -9.794 1.00 97.94 192 GLU A C 1
ATOM 1601 O O . GLU A 1 192 ? -14.949 -20.033 -9.245 1.00 97.94 192 GLU A O 1
ATOM 1606 N N . LEU A 1 193 ? -16.931 -21.118 -9.132 1.00 97.69 193 LEU A N 1
ATOM 1607 C CA . LEU A 1 193 ? -17.077 -21.066 -7.678 1.00 97.69 193 LEU A CA 1
ATOM 1608 C C . LEU A 1 193 ? -16.176 -22.113 -7.006 1.00 97.69 193 LEU A C 1
ATOM 1610 O O . LEU A 1 193 ? -15.713 -23.055 -7.644 1.00 97.69 193 LEU A O 1
ATOM 1614 N N . GLU A 1 194 ? -15.940 -21.948 -5.703 1.00 95.81 194 GLU A N 1
ATOM 1615 C CA . GLU A 1 194 ? -15.121 -22.846 -4.868 1.00 95.81 194 GLU A CA 1
ATOM 1616 C C . GLU A 1 194 ? -13.649 -22.940 -5.307 1.00 95.81 194 GLU A C 1
ATOM 1618 O O . GLU A 1 194 ? -12.917 -23.850 -4.920 1.00 95.81 194 GLU A O 1
ATOM 1623 N N . GLN A 1 195 ? -13.197 -21.952 -6.080 1.00 98.06 195 GLN A N 1
ATOM 1624 C CA . GLN A 1 195 ? -11.812 -21.779 -6.503 1.00 98.06 195 GLN A CA 1
ATOM 1625 C C . GLN A 1 195 ? -11.163 -20.580 -5.806 1.00 98.06 195 GLN A C 1
ATOM 1627 O O . GLN A 1 195 ? -11.835 -19.667 -5.313 1.00 98.06 195 GLN A O 1
ATOM 1632 N N . VAL A 1 196 ? -9.828 -20.578 -5.786 1.00 97.69 196 VAL A N 1
ATOM 1633 C CA . VAL A 1 196 ? -9.020 -19.464 -5.278 1.00 97.69 196 VAL A CA 1
ATOM 1634 C C . VAL A 1 196 ? -8.365 -18.742 -6.445 1.00 97.69 196 VAL A C 1
ATOM 1636 O O . VAL A 1 196 ? -7.604 -19.342 -7.201 1.00 97.69 196 VAL A O 1
ATOM 1639 N N . TYR A 1 197 ? -8.611 -17.441 -6.544 1.00 97.75 197 TYR A N 1
ATOM 1640 C CA . TYR A 1 197 ? -8.033 -16.572 -7.566 1.00 97.75 197 TYR A CA 1
ATOM 1641 C C . TYR A 1 197 ? -7.040 -15.595 -6.946 1.00 97.75 197 TYR A C 1
ATOM 1643 O O . TYR A 1 197 ? -7.208 -15.163 -5.805 1.00 97.75 197 TYR A O 1
ATOM 1651 N N . GLY A 1 198 ? -6.009 -15.231 -7.704 1.00 96.56 198 GLY A N 1
ATOM 1652 C CA . GLY A 1 198 ? -5.037 -14.208 -7.324 1.00 96.56 198 GLY A CA 1
ATOM 1653 C C . GLY A 1 198 ? -4.984 -13.071 -8.339 1.00 96.56 198 GLY A C 1
ATOM 1654 O O . GLY A 1 198 ? -5.517 -13.183 -9.441 1.00 96.56 198 GLY A O 1
ATOM 1655 N N . LEU A 1 199 ? -4.311 -11.983 -7.966 1.00 94.06 199 LEU A N 1
ATOM 1656 C CA . LEU A 1 199 ? -4.021 -10.845 -8.841 1.00 94.06 199 LEU A CA 1
ATOM 1657 C C . LEU A 1 199 ? -2.521 -10.550 -8.796 1.00 94.06 199 LEU A C 1
ATOM 1659 O O . LEU A 1 199 ? -2.083 -9.602 -8.150 1.00 94.06 199 LEU A O 1
ATOM 1663 N N . GLU A 1 200 ? -1.726 -11.372 -9.481 1.00 91.06 200 GLU A N 1
ATOM 1664 C CA . GLU A 1 200 ? -0.256 -11.320 -9.417 1.00 91.06 200 GLU A CA 1
ATOM 1665 C C . GLU A 1 200 ? 0.321 -9.944 -9.802 1.00 91.06 200 GLU A C 1
ATOM 1667 O O . GLU A 1 200 ? 1.316 -9.491 -9.233 1.00 91.06 200 GLU A O 1
ATOM 1672 N N . SER A 1 201 ? -0.335 -9.226 -10.721 1.00 89.12 201 SER A N 1
ATOM 1673 C CA . SER A 1 201 ? 0.058 -7.863 -11.100 1.00 89.12 201 SER A CA 1
ATOM 1674 C C . SER A 1 201 ? -0.029 -6.859 -9.943 1.00 89.12 201 SER A C 1
ATOM 1676 O O . SER A 1 201 ? 0.674 -5.852 -9.964 1.00 89.12 201 SER A O 1
ATOM 1678 N N . GLN A 1 202 ? -0.844 -7.142 -8.922 1.00 92.94 202 GLN A N 1
ATOM 1679 C CA . GLN A 1 202 ? -1.017 -6.321 -7.721 1.00 92.94 202 GLN A CA 1
ATOM 1680 C C . GLN A 1 202 ? -0.277 -6.890 -6.494 1.00 92.94 202 GLN A C 1
ATOM 1682 O O . GLN A 1 202 ? -0.357 -6.317 -5.409 1.00 92.94 202 GLN A O 1
ATOM 1687 N N . ASP A 1 203 ? 0.508 -7.963 -6.637 1.00 94.44 203 ASP A N 1
ATOM 1688 C CA . ASP A 1 203 ? 1.368 -8.488 -5.568 1.00 94.44 203 ASP A CA 1
ATOM 1689 C C . ASP A 1 203 ? 2.718 -7.742 -5.524 1.00 94.44 203 ASP A C 1
ATOM 1691 O O . ASP A 1 203 ? 3.778 -8.286 -5.853 1.00 94.44 203 ASP A O 1
ATOM 1695 N N . TYR A 1 204 ? 2.694 -6.467 -5.120 1.00 94.75 204 TYR A N 1
ATOM 1696 C CA . TYR A 1 204 ? 3.884 -5.597 -5.114 1.00 94.75 204 TYR A CA 1
ATOM 1697 C C . TYR A 1 204 ? 4.773 -5.723 -3.868 1.00 94.75 204 TYR A C 1
ATOM 1699 O O . TYR A 1 204 ? 5.930 -5.308 -3.902 1.00 94.75 204 TYR A O 1
ATOM 1707 N N . ILE A 1 205 ? 4.300 -6.365 -2.795 1.00 95.81 205 ILE A N 1
ATOM 1708 C CA . ILE A 1 205 ? 5.138 -6.722 -1.644 1.00 95.81 205 ILE A CA 1
ATOM 1709 C C . ILE A 1 205 ? 5.706 -8.126 -1.887 1.00 95.81 205 ILE A C 1
ATOM 1711 O O . ILE A 1 205 ? 5.042 -9.143 -1.667 1.00 95.81 205 ILE A O 1
ATOM 1715 N N . PHE A 1 206 ? 6.949 -8.198 -2.374 1.00 90.81 206 PHE A N 1
ATOM 1716 C CA . PHE A 1 206 ? 7.555 -9.450 -2.854 1.00 90.81 206 PHE A CA 1
ATOM 1717 C C . PHE A 1 206 ? 7.523 -10.595 -1.833 1.00 90.81 206 PHE A C 1
ATOM 1719 O O . PHE A 1 206 ? 7.123 -11.701 -2.192 1.00 90.81 206 PHE A O 1
ATOM 1726 N N . ASN A 1 207 ? 7.852 -10.312 -0.570 1.00 89.25 207 ASN A N 1
ATOM 1727 C CA . ASN A 1 207 ? 7.883 -11.299 0.518 1.00 89.25 207 ASN A CA 1
ATOM 1728 C C . ASN A 1 207 ? 6.650 -11.229 1.437 1.00 89.25 207 ASN A C 1
ATOM 1730 O O . ASN A 1 207 ? 6.688 -11.766 2.537 1.00 89.25 207 ASN A O 1
ATOM 1734 N N . GLY A 1 208 ? 5.602 -10.516 1.024 1.00 91.75 208 GLY A N 1
ATOM 1735 C CA . GLY A 1 208 ? 4.382 -10.346 1.808 1.00 91.75 208 GLY A CA 1
ATOM 1736 C C . GLY A 1 208 ? 3.282 -11.332 1.426 1.00 91.75 208 GLY A C 1
ATOM 1737 O O . GLY A 1 208 ? 3.408 -12.101 0.466 1.00 91.75 208 GLY A O 1
ATOM 1738 N N . GLN A 1 209 ? 2.176 -11.260 2.167 1.00 92.94 209 GLN A N 1
ATOM 1739 C CA . GLN A 1 209 ? 0.946 -11.978 1.855 1.00 92.94 209 GLN A CA 1
ATOM 1740 C C . GLN A 1 209 ? 0.480 -11.656 0.429 1.00 92.94 209 GLN A C 1
ATOM 1742 O O . GLN A 1 209 ? 0.426 -10.497 0.021 1.00 92.94 209 GLN A O 1
ATOM 1747 N N . LYS A 1 210 ? 0.157 -12.708 -0.328 1.00 95.19 210 LYS A N 1
ATOM 1748 C CA . LYS A 1 210 ? -0.335 -12.606 -1.706 1.00 95.19 210 LYS A CA 1
ATOM 1749 C C . LYS A 1 210 ? -1.843 -12.436 -1.738 1.00 95.19 210 LYS A C 1
ATOM 1751 O O . LYS A 1 210 ? -2.547 -12.970 -0.876 1.00 95.19 210 LYS A O 1
ATOM 1756 N N . ILE A 1 211 ? -2.330 -11.732 -2.752 1.00 96.81 211 ILE A N 1
ATOM 1757 C CA . ILE A 1 211 ? -3.757 -11.553 -2.993 1.00 96.81 211 ILE A CA 1
ATOM 1758 C C . ILE A 1 211 ? -4.385 -12.912 -3.302 1.00 96.81 211 ILE A C 1
ATOM 1760 O O . ILE A 1 211 ? -3.984 -13.608 -4.235 1.00 96.81 211 ILE A O 1
ATOM 1764 N N . LYS A 1 212 ? -5.384 -13.281 -2.498 1.00 96.69 212 LYS A N 1
ATOM 1765 C CA . LYS A 1 212 ? -6.188 -14.489 -2.669 1.00 96.69 212 LYS A CA 1
ATOM 1766 C C . LYS A 1 212 ? -7.650 -14.156 -2.426 1.00 96.69 212 LYS A C 1
ATOM 1768 O O . LYS A 1 212 ? -7.999 -13.675 -1.348 1.00 96.69 212 LYS A O 1
ATOM 1773 N N . PHE A 1 213 ? -8.483 -14.460 -3.408 1.00 97.50 213 PHE A N 1
ATOM 1774 C CA . PHE A 1 213 ? -9.931 -14.376 -3.326 1.00 97.50 213 PHE A CA 1
ATOM 1775 C C . PHE A 1 213 ? -10.518 -15.776 -3.420 1.00 97.50 213 PHE A C 1
ATOM 1777 O O . PHE A 1 213 ? -10.302 -16.471 -4.411 1.00 97.50 213 PHE A O 1
ATOM 1784 N N . VAL A 1 214 ? -11.260 -16.189 -2.399 1.00 97.94 214 VAL A N 1
ATOM 1785 C CA . VAL A 1 214 ? -12.051 -17.420 -2.449 1.00 97.94 214 VAL A CA 1
ATOM 1786 C C . VAL A 1 214 ? -13.381 -17.071 -3.106 1.00 97.94 214 VAL A C 1
ATOM 1788 O O . VAL A 1 214 ? -14.185 -16.348 -2.514 1.00 97.94 214 VAL A O 1
ATOM 1791 N N . ASN A 1 215 ? -13.593 -17.537 -4.337 1.00 98.25 215 ASN A N 1
ATOM 1792 C CA . ASN A 1 215 ? -14.835 -17.275 -5.055 1.00 98.25 215 ASN A CA 1
ATOM 1793 C C . ASN A 1 215 ? -15.943 -18.173 -4.512 1.00 98.25 215 ASN A C 1
ATOM 1795 O O . ASN A 1 215 ? -15.797 -19.395 -4.455 1.00 98.25 215 ASN A O 1
ATOM 1799 N N . THR A 1 216 ? -17.045 -17.576 -4.085 1.00 97.88 216 THR A N 1
ATOM 1800 C CA . THR A 1 216 ? -18.137 -18.293 -3.434 1.00 97.88 216 THR A CA 1
ATOM 1801 C C . THR A 1 216 ? -19.491 -17.716 -3.826 1.00 97.88 216 THR A C 1
ATOM 1803 O O . THR A 1 216 ? -19.583 -16.647 -4.435 1.00 97.88 216 THR A O 1
ATOM 1806 N N . ASP A 1 217 ? -20.553 -18.447 -3.503 1.00 97.19 217 ASP A N 1
ATOM 1807 C CA . ASP A 1 217 ? -21.916 -17.977 -3.704 1.00 97.19 217 ASP A CA 1
ATOM 1808 C C . ASP A 1 217 ? -22.196 -16.736 -2.841 1.00 97.19 217 ASP A C 1
ATOM 1810 O O . ASP A 1 217 ? -21.711 -16.604 -1.711 1.00 97.19 217 ASP A O 1
ATOM 1814 N N . ILE A 1 218 ? -23.011 -15.818 -3.360 1.00 97.00 218 ILE A N 1
ATOM 1815 C CA . ILE A 1 218 ? -23.342 -14.570 -2.667 1.00 97.00 218 ILE A CA 1
ATOM 1816 C C . ILE A 1 218 ? -23.983 -14.815 -1.295 1.00 97.00 218 ILE A C 1
ATOM 1818 O O . ILE A 1 218 ? -23.778 -14.030 -0.366 1.00 97.00 218 ILE A O 1
ATOM 1822 N N . GLN A 1 219 ? -24.732 -15.908 -1.129 1.00 97.81 219 GLN A N 1
ATOM 1823 C CA . GLN A 1 219 ? -25.341 -16.261 0.144 1.00 97.81 219 GLN A CA 1
ATOM 1824 C C . GLN A 1 219 ? -24.281 -16.653 1.181 1.00 97.81 219 GLN A C 1
ATOM 1826 O O . GLN A 1 219 ? -24.352 -16.179 2.312 1.00 97.81 219 GLN A O 1
ATOM 1831 N N . VAL A 1 220 ? -23.247 -17.404 0.785 1.00 97.06 220 VAL A N 1
ATOM 1832 C CA . VAL A 1 220 ? -22.116 -17.753 1.665 1.00 97.06 220 VAL A CA 1
ATOM 1833 C C . VAL A 1 220 ? -21.358 -16.499 2.101 1.00 97.06 220 VAL A C 1
ATOM 1835 O O . VAL A 1 220 ? -21.054 -16.342 3.285 1.00 97.06 220 VAL A O 1
ATOM 1838 N N . LEU A 1 221 ? -21.101 -15.573 1.171 1.00 97.06 221 LEU A N 1
ATOM 1839 C CA . LEU A 1 221 ? -20.439 -14.300 1.474 1.00 97.06 221 LEU A CA 1
ATOM 1840 C C . LEU A 1 221 ? -21.245 -13.477 2.496 1.00 97.06 221 LEU A C 1
ATOM 1842 O O . LEU A 1 221 ? -20.684 -12.972 3.472 1.00 97.06 221 LEU A O 1
ATOM 1846 N N . LYS A 1 222 ? -22.570 -13.388 2.319 1.00 98.00 222 LYS A N 1
ATOM 1847 C CA . LYS A 1 222 ? -23.475 -12.703 3.259 1.00 98.00 222 LYS A CA 1
ATOM 1848 C C . LYS A 1 222 ? -23.509 -13.381 4.628 1.00 98.00 222 LYS A C 1
ATOM 1850 O O . LYS A 1 222 ? -23.437 -12.689 5.644 1.00 98.00 222 LYS A O 1
ATOM 1855 N N . ASP A 1 223 ? -23.601 -14.706 4.668 1.00 98.38 223 ASP A N 1
ATOM 1856 C CA . ASP A 1 223 ? -23.658 -15.465 5.919 1.00 98.38 223 ASP A CA 1
ATOM 1857 C C . ASP A 1 223 ? -22.357 -15.326 6.718 1.00 98.38 223 ASP A C 1
ATOM 1859 O O . ASP A 1 223 ? -22.403 -15.110 7.932 1.00 98.38 223 ASP A O 1
ATOM 1863 N N . ALA A 1 224 ? -21.203 -15.338 6.043 1.00 97.75 224 ALA A N 1
ATOM 1864 C CA . ALA A 1 224 ? -19.904 -15.074 6.658 1.00 97.75 224 ALA A CA 1
ATOM 1865 C C . ALA A 1 224 ? -19.822 -13.654 7.245 1.00 97.75 224 ALA A C 1
ATOM 1867 O O . ALA A 1 224 ? -19.433 -13.486 8.404 1.00 97.75 224 ALA A O 1
ATOM 1868 N N . ALA A 1 225 ? -20.257 -12.634 6.495 1.00 97.94 225 ALA A N 1
ATOM 1869 C CA . ALA A 1 225 ? -20.290 -11.256 6.986 1.00 97.94 225 ALA A CA 1
ATOM 1870 C C . ALA A 1 225 ? -21.207 -11.106 8.216 1.00 97.94 225 ALA A C 1
ATOM 1872 O O . ALA A 1 225 ? -20.828 -10.477 9.207 1.00 97.94 225 ALA A O 1
ATOM 1873 N N . ILE A 1 226 ? -22.394 -11.724 8.194 1.00 98.38 226 ILE A N 1
ATOM 1874 C CA . ILE A 1 226 ? -23.328 -11.732 9.331 1.00 98.38 226 ILE A CA 1
ATOM 1875 C C . ILE A 1 226 ? -22.707 -12.432 10.543 1.00 98.38 226 ILE A C 1
ATOM 1877 O O . ILE A 1 226 ? -22.832 -11.930 11.662 1.00 98.38 226 ILE A O 1
ATOM 1881 N N . ALA A 1 227 ? -22.044 -13.574 10.348 1.00 98.25 227 ALA A N 1
ATOM 1882 C CA . ALA A 1 227 ? -21.381 -14.303 11.423 1.00 98.25 227 ALA A CA 1
ATOM 1883 C C . ALA A 1 227 ? -20.262 -13.468 12.070 1.00 98.25 227 ALA A C 1
ATOM 1885 O O . ALA A 1 227 ? -20.229 -13.345 13.296 1.00 98.25 227 ALA A O 1
ATOM 1886 N N . GLN A 1 228 ? -19.415 -12.820 11.264 1.00 97.31 228 GLN A N 1
ATOM 1887 C CA . GLN A 1 228 ? -18.351 -11.936 11.748 1.00 97.31 228 GLN A CA 1
ATOM 1888 C C . GLN A 1 228 ? -18.913 -10.744 12.542 1.00 97.31 228 GLN A C 1
ATOM 1890 O O . GLN A 1 228 ? -18.444 -10.453 13.645 1.00 97.31 228 GLN A O 1
ATOM 1895 N N . MET A 1 229 ? -19.984 -10.109 12.050 1.00 97.31 229 MET A N 1
ATOM 1896 C CA . MET A 1 229 ? -20.657 -9.022 12.773 1.00 97.31 229 MET A CA 1
ATOM 1897 C C . MET A 1 229 ? -21.297 -9.486 14.086 1.00 97.31 229 MET A C 1
ATOM 1899 O O . MET A 1 229 ? -21.188 -8.791 15.098 1.00 97.31 229 MET A O 1
ATOM 1903 N N . LYS A 1 230 ? -21.927 -10.671 14.115 1.00 97.81 230 LYS A N 1
ATOM 1904 C CA . LYS A 1 230 ? -22.465 -11.274 15.350 1.00 97.81 230 LYS A CA 1
ATOM 1905 C C . LYS A 1 230 ? -21.368 -11.583 16.372 1.00 97.81 230 LYS A C 1
ATOM 1907 O O . LYS A 1 230 ? -21.643 -11.537 17.568 1.00 97.81 230 LYS A O 1
ATOM 1912 N N . ASN A 1 231 ? -20.139 -11.827 15.917 1.00 95.81 231 ASN A N 1
ATOM 1913 C CA . ASN A 1 231 ? -18.963 -11.972 16.775 1.00 95.81 231 ASN A CA 1
ATOM 1914 C C . ASN A 1 231 ? -18.390 -10.623 17.270 1.00 95.81 231 ASN A C 1
ATOM 1916 O O . ASN A 1 231 ? -17.377 -10.583 17.962 1.00 95.81 231 ASN A O 1
ATOM 1920 N N . GLY A 1 232 ? -19.024 -9.494 16.933 1.00 92.88 232 GLY A N 1
ATOM 1921 C CA . GLY A 1 232 ? -18.600 -8.160 17.364 1.00 92.88 232 GLY A CA 1
ATOM 1922 C C . GLY A 1 232 ? -17.435 -7.571 16.560 1.00 92.88 232 GLY A C 1
ATOM 1923 O O . GLY A 1 232 ? -16.856 -6.558 16.984 1.00 92.88 232 GLY A O 1
ATOM 1924 N N . GLU A 1 233 ? -17.111 -8.172 15.414 1.00 92.62 233 GLU A N 1
ATOM 1925 C CA . GLU A 1 233 ? -16.058 -7.740 14.498 1.00 92.62 233 GLU A CA 1
ATOM 1926 C C . GLU A 1 233 ? -16.627 -6.982 13.292 1.00 92.62 233 GLU A C 1
ATOM 1928 O O . GLU A 1 233 ? -17.659 -7.331 12.725 1.00 92.62 233 GLU A O 1
ATOM 1933 N N . THR A 1 234 ? -15.932 -5.924 12.876 1.00 94.00 234 THR A N 1
ATOM 1934 C CA . THR A 1 234 ? -16.262 -5.182 11.652 1.00 94.00 234 THR A CA 1
ATOM 1935 C C . THR A 1 234 ? -15.810 -5.951 10.415 1.00 94.00 234 THR A C 1
ATOM 1937 O O . THR A 1 234 ? -14.751 -6.579 10.456 1.00 94.00 234 THR A O 1
ATOM 1940 N N . VAL A 1 235 ? -16.544 -5.826 9.308 1.00 96.56 235 VAL A N 1
ATOM 1941 C CA . VAL A 1 235 ? -16.231 -6.465 8.019 1.00 96.56 235 VAL A CA 1
ATOM 1942 C C . VAL A 1 235 ? -15.674 -5.422 7.049 1.00 96.56 235 VAL A C 1
ATOM 1944 O O . VAL A 1 235 ? -16.299 -4.385 6.833 1.00 96.56 235 VAL A O 1
ATOM 1947 N N . TRP A 1 236 ? -14.496 -5.682 6.478 1.00 96.69 236 TRP A N 1
ATOM 1948 C CA . TRP A 1 236 ? -14.017 -4.953 5.300 1.00 96.69 236 TRP A CA 1
ATOM 1949 C C . TRP A 1 236 ? -14.664 -5.568 4.059 1.00 96.69 236 TRP A C 1
ATOM 1951 O O . TRP A 1 236 ? -14.724 -6.791 3.951 1.00 96.69 236 TRP A O 1
ATOM 1961 N N . PHE A 1 237 ? -15.148 -4.742 3.136 1.00 96.69 237 PHE A N 1
ATOM 1962 C CA . PHE A 1 237 ? -15.729 -5.202 1.879 1.00 96.69 237 PHE A CA 1
ATOM 1963 C C . PHE A 1 237 ? -15.368 -4.239 0.747 1.00 96.69 237 PHE A C 1
ATOM 1965 O O . PHE A 1 237 ? -15.127 -3.055 0.988 1.00 96.69 237 PHE A O 1
ATOM 1972 N N . GLY A 1 238 ? -15.336 -4.762 -0.477 1.00 95.00 238 GLY A N 1
ATOM 1973 C CA . GLY A 1 238 ? -15.226 -3.976 -1.702 1.00 95.00 238 GLY A CA 1
ATOM 1974 C C . GLY A 1 238 ? -16.525 -4.046 -2.500 1.00 95.00 23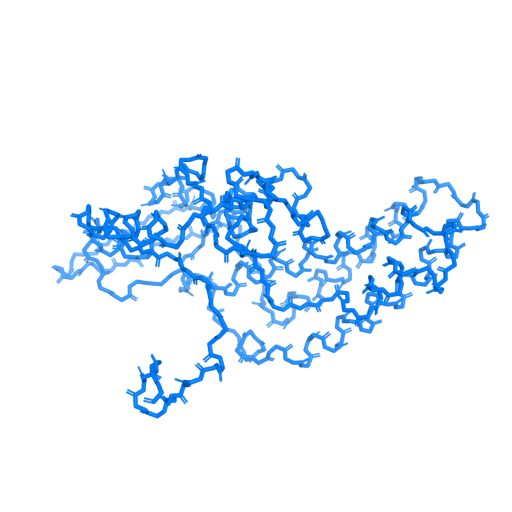8 GLY A C 1
ATOM 1975 O O . GLY A 1 238 ? -17.176 -5.089 -2.540 1.00 95.00 238 GLY A O 1
ATOM 1976 N N . ASN A 1 239 ? -16.901 -2.940 -3.132 1.00 93.81 239 ASN A N 1
ATOM 1977 C CA . ASN A 1 239 ? -18.028 -2.846 -4.053 1.00 93.81 239 ASN A CA 1
ATOM 1978 C C . ASN A 1 239 ? -17.754 -1.778 -5.122 1.00 93.81 239 ASN A C 1
ATOM 1980 O O . ASN A 1 239 ? -16.858 -0.946 -4.967 1.00 93.81 239 ASN A O 1
ATOM 1984 N N . ASP A 1 240 ? -18.554 -1.767 -6.189 1.00 93.44 240 ASP A N 1
ATOM 1985 C CA . ASP A 1 240 ? -18.634 -0.606 -7.077 1.00 93.44 240 ASP A CA 1
ATOM 1986 C C . ASP A 1 240 ? -19.490 0.469 -6.397 1.00 93.44 240 ASP A C 1
ATOM 1988 O O . ASP A 1 240 ? -20.709 0.512 -6.546 1.00 93.44 240 ASP A O 1
ATOM 1992 N N . VAL A 1 241 ? -18.840 1.306 -5.587 1.00 91.44 241 VAL A N 1
ATOM 1993 C CA . VAL A 1 241 ? -19.513 2.340 -4.788 1.00 91.44 241 VAL A CA 1
ATOM 1994 C C . VAL A 1 241 ? -20.254 3.365 -5.648 1.00 91.44 241 VAL A C 1
ATOM 1996 O O . VAL A 1 241 ? -21.163 4.013 -5.157 1.00 91.44 241 VAL A O 1
ATOM 1999 N N . SER A 1 242 ? -19.898 3.500 -6.929 1.00 90.44 242 SER A N 1
ATOM 2000 C CA . SER A 1 242 ? -20.504 4.487 -7.827 1.00 90.44 242 SER A CA 1
ATOM 2001 C C . SER A 1 242 ? -21.865 4.074 -8.392 1.00 90.44 242 SER A C 1
ATOM 2003 O O . SER A 1 242 ? -22.537 4.877 -9.042 1.00 90.44 242 SER A O 1
ATOM 2005 N N . LYS A 1 243 ? -22.268 2.817 -8.186 1.00 93.56 243 LYS A N 1
ATOM 2006 C CA . LYS A 1 243 ? -23.539 2.280 -8.677 1.00 93.56 243 LYS A CA 1
ATOM 2007 C C . LYS A 1 243 ? -24.629 2.487 -7.645 1.00 93.56 243 LYS A C 1
ATOM 2009 O O . LYS A 1 243 ? -24.453 2.125 -6.486 1.00 93.56 243 LYS A O 1
ATOM 2014 N N . ASP A 1 244 ? -25.745 3.043 -8.112 1.00 92.50 244 ASP A N 1
ATOM 2015 C CA . ASP A 1 244 ? -26.961 3.263 -7.327 1.00 92.50 244 ASP A CA 1
ATOM 2016 C C . ASP A 1 244 ? -26.674 3.979 -5.993 1.00 92.50 244 ASP A C 1
ATOM 2018 O O . ASP A 1 244 ? -27.207 3.635 -4.941 1.00 92.50 244 ASP A O 1
ATOM 2022 N N . GLU A 1 245 ? -25.770 4.969 -6.032 1.00 94.81 245 GLU A N 1
ATOM 2023 C CA . GLU A 1 245 ? -25.387 5.751 -4.858 1.00 94.81 245 GLU A CA 1
ATOM 2024 C C . GLU A 1 245 ? -26.098 7.104 -4.799 1.00 94.81 245 GLU A C 1
ATOM 2026 O O . GLU A 1 245 ? -26.132 7.878 -5.760 1.00 94.81 245 GLU A O 1
ATOM 2031 N N . ASN A 1 246 ? -26.563 7.450 -3.603 1.00 92.31 246 ASN A N 1
ATOM 2032 C CA . ASN A 1 246 ? -26.841 8.824 -3.228 1.00 92.31 246 ASN A CA 1
ATOM 2033 C C . ASN A 1 246 ? -25.844 9.263 -2.154 1.00 92.31 246 ASN A C 1
ATOM 2035 O O . ASN A 1 246 ? -26.063 9.075 -0.957 1.00 92.31 246 ASN A O 1
ATOM 2039 N N . ARG A 1 247 ? -24.751 9.908 -2.578 1.00 92.38 247 ARG A N 1
ATOM 2040 C CA . ARG A 1 247 ? -23.690 10.373 -1.667 1.00 92.38 247 ARG A CA 1
ATOM 2041 C C . ARG A 1 247 ? -24.156 11.397 -0.639 1.00 92.38 247 ARG A C 1
ATOM 2043 O O . ARG A 1 247 ? -23.604 11.436 0.454 1.00 92.38 247 ARG A O 1
ATOM 2050 N N . GLN A 1 248 ? -25.129 12.245 -0.985 1.00 93.62 248 GLN A N 1
ATOM 2051 C CA . GLN A 1 248 ? -25.616 13.269 -0.057 1.00 93.62 248 GLN A CA 1
ATOM 2052 C C . GLN A 1 248 ? -26.413 12.645 1.090 1.00 93.62 248 GLN A C 1
ATOM 2054 O O . GLN A 1 248 ? -26.332 13.128 2.216 1.00 93.62 248 GLN A O 1
ATOM 2059 N N . GLN A 1 249 ? -27.160 11.575 0.806 1.00 94.56 249 GLN A N 1
ATOM 2060 C CA . GLN A 1 249 ? -27.963 10.858 1.800 1.00 94.56 249 GLN A CA 1
ATOM 2061 C C . GLN A 1 249 ? -27.213 9.685 2.450 1.00 94.56 249 GLN A C 1
ATOM 2063 O O . GLN A 1 249 ? -27.581 9.261 3.541 1.00 94.56 249 GLN A O 1
ATOM 2068 N N . GLY A 1 250 ? -26.131 9.202 1.830 1.00 93.44 250 GLY A N 1
ATOM 2069 C CA . GLY A 1 250 ? -25.381 8.032 2.289 1.00 93.44 250 GLY A CA 1
ATOM 2070 C C . GLY A 1 250 ? -26.084 6.708 1.976 1.00 93.44 250 GLY A C 1
ATOM 2071 O O . GLY A 1 250 ? -25.932 5.748 2.728 1.00 93.44 250 GLY A O 1
ATOM 2072 N N . GLU A 1 251 ? -26.868 6.664 0.897 1.00 93.06 251 GLU A N 1
ATOM 2073 C CA . GLU A 1 251 ? -27.663 5.499 0.494 1.00 93.06 251 GLU A CA 1
ATOM 2074 C C . GLU A 1 251 ? -27.010 4.770 -0.689 1.00 93.06 251 GLU A C 1
ATOM 2076 O O . GLU A 1 251 ? -26.487 5.407 -1.604 1.00 93.06 251 GLU A O 1
ATOM 2081 N N . LEU A 1 252 ? -27.047 3.435 -0.653 1.00 91.00 252 LEU A N 1
ATOM 2082 C CA . LEU A 1 252 ? -26.638 2.538 -1.740 1.00 91.00 252 LEU A CA 1
ATOM 2083 C C . LEU A 1 252 ? -27.863 1.698 -2.134 1.00 91.00 252 LEU A C 1
ATOM 2085 O O . LEU A 1 252 ? -28.049 0.586 -1.632 1.00 91.00 252 LEU A O 1
ATOM 2089 N N . ALA A 1 253 ? -28.754 2.291 -2.925 1.00 85.56 253 ALA A N 1
ATOM 2090 C CA . ALA A 1 253 ? -30.036 1.726 -3.332 1.00 85.56 253 ALA A CA 1
ATOM 2091 C C . ALA A 1 253 ? -30.564 2.418 -4.603 1.00 85.56 253 ALA A C 1
ATOM 2093 O O . ALA A 1 253 ? -30.271 3.589 -4.844 1.00 85.56 253 ALA A O 1
ATOM 2094 N N . LEU A 1 254 ? -31.357 1.675 -5.384 1.00 68.38 254 LEU A N 1
ATOM 2095 C CA . LEU A 1 254 ? -32.102 2.166 -6.553 1.00 68.38 254 LEU A CA 1
ATOM 2096 C C . LEU A 1 254 ? -33.265 3.088 -6.167 1.00 68.38 254 LEU A C 1
ATOM 2098 O O . LEU A 1 254 ? -33.959 2.764 -5.175 1.00 68.38 254 LEU A O 1
#

Mean predicted aligned error: 3.35 Å

Secondary structure (DSSP, 8-state):
-HHHHHHHHT-TT--B-HHHHHHHHHHHHHHHHHHHHHHTTTS-TTSHHHHHHHH-S--S---HHHHHHHHHHH---BTTTS---TTTT--HHHHHHHHHHHHHHHHHHHHHHHTT--HHHHHHHHHHHHHHHHHHHHHHH-PPPSSEEEEEE-TT--EEEEEEE-HHHHHHHH----GGG--EEE--TTS-TT-EE--GGG--STTSPPP-EEE--HHHHHHHHHHHHHTT--------TTSSEETTTTEE--

Solvent-accessible surface area (backbone atoms only — not comparable to full-atom values): 14713 Å² total; per-residue (Å²): 106,50,66,53,43,23,67,77,63,40,25,79,90,56,52,61,23,60,43,57,53,53,49,52,51,53,53,34,36,48,50,39,43,51,53,51,36,53,76,46,35,89,54,57,70,86,37,68,67,52,40,50,52,68,71,60,52,56,74,90,79,86,53,72,34,52,55,49,23,47,37,73,76,60,26,47,49,49,25,90,79,41,49,77,36,80,40,61,77,46,51,65,66,57,44,54,54,48,34,53,49,52,51,56,50,38,54,52,48,22,51,43,52,72,70,66,51,52,72,68,56,54,50,50,53,52,51,56,51,50,54,52,48,50,53,53,44,31,76,45,51,47,74,80,74,69,65,45,70,51,73,51,59,28,78,85,68,48,77,46,77,48,71,81,30,31,27,45,59,41,27,58,73,69,58,70,72,65,64,84,82,60,80,45,74,40,67,56,89,92,47,73,66,84,37,79,46,68,49,73,93,70,46,40,54,84,91,36,57,64,49,55,34,39,23,38,57,65,67,58,53,51,51,51,51,53,51,41,44,75,71,75,41,88,80,89,84,86,76,73,72,84,57,49,51,39,80,91,79,72,42,81,56,128

Foldseek 3Di:
DQVLLCVVQQAPPWDWAPLLLQLVLQLLLLLLLQVVLLVCLVPDCPPPVNVVSLVQSGDRDADPQSSQQSCQVAAIGTCVQFPFDPCNVPVPVVSVVSSVLSNVLSVVLSVCSVVVNDPVVSVVSSVVSSVVVSVSSCVHRNDNDQWDKDWDAHPVRDIDIGGGDGSNNCCCVRPVDDCVVDAAEDADVVDDAQDKDFDVSRPSSPPGGGGIYHHHDPVVVVVVCVVCVVVVHHDDDDDPQVACDDPVVGDNHD